Protein AF-A0A9Q1H648-F1 (afdb_monomer_lite)

Radius of gyration: 31.53 Å; chains: 1; bounding box: 68×100×68 Å

Foldseek 3Di:
DDDDPDPVVVVCVCVLVVLCVLAPDPLSVVQDPVVLVVVLVVVQQDPFQCLLCLLVSLLVSLLVLLQQWFDPVLSPPDDSVVVLPDDLPDPVGTDDLVSHHRDDRSVVVLVPDDPVSNPSRSVSVSVVSNVVSNVSSVVGCNVPLLSNLSNCLQPVNLQPPCNLVSLLVNLVVPCVQDDPVVNVVQSVLSVVSSPDDDDPVQQWDDDPPDTGGDRSVSSVVVQQCDADPVRDGSRPSPVSSVVVSSPDNSHCNVVVVVVVVLPVQCDPPNPDDDPVRSVVSVVVVVVCVVVVVCVVPDDDDPVNVVCVVCVVVVVVVVVVVVVVVVVVVVVVVVVVVVVVVVVVVVVVVVVVVVVVVVVVVVVD

Structure (mmCIF, N/CA/C/O backbone):
data_AF-A0A9Q1H648-F1
#
_entry.id   AF-A0A9Q1H648-F1
#
loop_
_atom_site.group_PDB
_atom_site.id
_atom_site.type_symbol
_atom_site.label_atom_id
_atom_site.label_alt_id
_atom_site.label_comp_id
_atom_site.label_asym_id
_atom_site.label_entity_id
_atom_site.label_seq_id
_atom_site.pdbx_PDB_ins_code
_atom_site.Cartn_x
_atom_site.Cartn_y
_atom_site.Cartn_z
_atom_site.occupancy
_atom_site.B_iso_or_equiv
_atom_site.auth_seq_id
_atom_site.auth_comp_id
_atom_site.auth_asym_id
_atom_site.auth_atom_id
_atom_site.pdbx_PDB_model_num
ATOM 1 N N . MET A 1 1 ? 13.643 28.026 6.843 1.00 26.62 1 MET A N 1
ATOM 2 C CA . MET A 1 1 ? 12.405 28.427 6.139 1.00 26.62 1 MET A CA 1
ATOM 3 C C . MET A 1 1 ? 11.335 27.373 6.427 1.00 26.62 1 MET A C 1
ATOM 5 O O . MET A 1 1 ? 11.571 26.199 6.180 1.00 26.62 1 MET A O 1
ATOM 9 N N . LYS A 1 2 ? 10.243 27.774 7.093 1.00 34.56 2 LYS A N 1
ATOM 10 C CA . LYS A 1 2 ? 9.141 26.921 7.576 1.00 34.56 2 LYS A CA 1
ATOM 11 C C . LYS A 1 2 ? 8.315 26.389 6.399 1.00 34.56 2 LYS A C 1
ATOM 13 O O . LYS A 1 2 ? 7.508 27.152 5.890 1.00 34.56 2 LYS A O 1
ATOM 18 N N . VAL A 1 3 ? 8.437 25.114 6.021 1.00 27.69 3 VAL A N 1
ATOM 19 C CA . VAL A 1 3 ? 7.388 24.411 5.255 1.00 27.69 3 VAL A CA 1
ATOM 20 C C . VAL A 1 3 ? 7.410 22.911 5.586 1.00 27.69 3 VAL A C 1
ATOM 22 O O . VAL A 1 3 ? 8.447 22.263 5.497 1.00 27.69 3 VAL A O 1
ATOM 25 N N . ALA A 1 4 ? 6.238 22.392 5.963 1.00 26.86 4 ALA A N 1
ATOM 26 C CA . ALA A 1 4 ? 5.854 20.977 6.016 1.00 26.86 4 ALA A CA 1
ATOM 27 C C . ALA A 1 4 ? 6.519 20.050 7.058 1.00 26.86 4 ALA A C 1
ATOM 29 O O . ALA A 1 4 ? 6.670 18.852 6.814 1.00 26.86 4 ALA A O 1
ATOM 30 N N . SER A 1 5 ? 6.772 20.531 8.282 1.00 27.41 5 SER A N 1
ATOM 31 C CA . SER A 1 5 ? 6.623 19.632 9.435 1.00 27.41 5 SER A CA 1
ATOM 32 C C . SER A 1 5 ? 5.148 19.244 9.527 1.00 27.41 5 SER A C 1
ATOM 34 O O . SER A 1 5 ? 4.295 20.051 9.883 1.00 27.41 5 SER A O 1
ATOM 36 N N . SER A 1 6 ? 4.866 18.029 9.062 1.00 32.88 6 SER A N 1
ATOM 37 C CA . SER A 1 6 ? 3.573 17.356 8.998 1.00 32.88 6 SER A CA 1
ATOM 38 C C . SER A 1 6 ? 2.516 17.918 9.954 1.00 32.88 6 SER A C 1
ATOM 40 O O . SER A 1 6 ? 2.594 17.711 11.168 1.00 32.88 6 SER A O 1
ATOM 42 N N . ASN A 1 7 ? 1.462 18.506 9.386 1.00 31.02 7 ASN A N 1
ATOM 43 C CA . ASN A 1 7 ? 0.218 18.819 10.098 1.00 31.02 7 ASN A CA 1
ATOM 44 C C . ASN A 1 7 ? -0.419 17.580 10.761 1.00 31.02 7 ASN A C 1
ATOM 46 O O . ASN A 1 7 ? -1.319 17.724 11.573 1.00 31.02 7 ASN A O 1
ATOM 50 N N . PHE A 1 8 ? 0.066 16.371 10.463 1.00 30.84 8 PHE A N 1
ATOM 51 C CA . PHE A 1 8 ? -0.334 15.144 11.145 1.00 30.84 8 PHE A CA 1
ATOM 52 C C . PHE A 1 8 ? 0.263 15.002 12.558 1.00 30.84 8 PHE A C 1
ATOM 54 O O . PHE A 1 8 ? -0.388 14.437 13.422 1.00 30.84 8 PHE A O 1
ATOM 61 N N . TYR A 1 9 ? 1.471 15.529 12.815 1.00 27.34 9 TYR A N 1
ATOM 62 C CA . TYR A 1 9 ? 2.112 15.451 14.141 1.00 27.34 9 TYR A CA 1
ATOM 63 C C . TYR A 1 9 ? 1.806 16.671 15.020 1.00 27.34 9 TYR A C 1
ATOM 65 O O . TYR A 1 9 ? 1.528 16.499 16.198 1.00 27.34 9 TYR A O 1
ATOM 73 N N . LYS A 1 10 ? 1.725 17.884 14.448 1.00 30.83 10 LYS A N 1
ATOM 74 C CA . LYS A 1 10 ? 1.270 19.085 15.188 1.00 30.83 10 LYS A CA 1
ATOM 75 C C . LYS A 1 10 ? -0.198 19.026 15.624 1.00 30.83 10 LYS A C 1
ATOM 77 O O . LYS A 1 10 ? -0.604 19.750 16.522 1.00 30.83 10 LYS A O 1
ATOM 82 N N . SER A 1 11 ? -0.998 18.164 14.994 1.00 41.31 11 SER A N 1
ATOM 83 C CA . SER A 1 11 ? -2.373 17.877 15.418 1.00 41.31 11 SER A CA 1
ATOM 84 C C . SER A 1 11 ? -2.440 17.074 16.724 1.00 41.31 11 SER A C 1
ATOM 86 O O . SER A 1 11 ? -3.520 16.975 17.302 1.00 41.31 11 SER A O 1
ATOM 88 N N . CYS A 1 12 ? -1.328 16.486 17.177 1.00 36.50 12 CYS A N 1
ATOM 89 C CA . CYS A 1 12 ? -1.292 15.628 18.358 1.00 36.50 12 CYS A CA 1
ATOM 90 C C . CYS A 1 12 ? -0.736 16.323 19.608 1.00 36.50 12 CYS A C 1
ATOM 92 O O . CYS A 1 12 ? -0.903 15.796 20.703 1.00 36.50 12 CYS A O 1
ATOM 94 N N . ASP A 1 13 ? -0.134 17.509 19.481 1.00 38.56 13 ASP A N 1
ATOM 95 C CA . ASP A 1 13 ? 0.411 18.241 20.636 1.00 38.56 13 ASP A CA 1
ATOM 96 C C . ASP A 1 13 ? -0.711 18.696 21.592 1.00 38.56 13 ASP A C 1
ATOM 98 O O . ASP A 1 13 ? -0.546 18.680 22.808 1.00 38.56 13 ASP A O 1
ATOM 102 N N . ASN A 1 14 ? -1.902 18.969 21.045 1.00 39.25 14 ASN A N 1
ATOM 103 C CA . ASN A 1 14 ? -3.113 19.283 21.808 1.00 39.25 14 ASN A CA 1
ATOM 104 C C . ASN A 1 14 ? -4.043 18.075 21.983 1.00 39.25 14 ASN A C 1
ATOM 106 O O . ASN A 1 14 ? -5.149 18.245 22.489 1.00 39.25 14 ASN A O 1
ATOM 110 N N . LEU A 1 15 ? -3.653 16.861 21.568 1.00 42.34 15 LEU A N 1
ATOM 111 C CA . LEU A 1 15 ? -4.517 15.682 21.706 1.00 42.34 15 LEU A CA 1
ATOM 112 C C . LEU A 1 15 ? -4.955 15.460 23.164 1.00 42.34 15 LEU A C 1
ATOM 114 O O . LEU A 1 15 ? -6.137 15.218 23.365 1.00 42.34 15 LEU A O 1
ATOM 118 N N . PRO A 1 16 ? -4.084 15.599 24.186 1.00 44.09 16 PRO A N 1
ATOM 119 C CA . PRO A 1 16 ? -4.487 15.431 25.583 1.00 44.09 16 PRO A CA 1
ATOM 120 C C . PRO A 1 16 ? -5.502 16.479 26.058 1.00 44.09 16 PRO A C 1
ATOM 122 O O . PRO A 1 16 ? -6.413 16.149 26.816 1.00 44.09 16 PRO A O 1
ATOM 125 N N . GLU A 1 17 ? -5.380 17.731 25.607 1.00 44.28 17 GLU A N 1
ATOM 126 C CA . GLU A 1 17 ? -6.341 18.797 25.918 1.00 44.28 17 GLU A CA 1
ATOM 127 C C . GLU A 1 17 ? -7.651 18.616 25.150 1.00 44.28 17 GLU A C 1
ATOM 129 O O . GLU A 1 17 ? -8.719 18.711 25.741 1.00 44.28 17 GLU A O 1
ATOM 134 N N . LEU A 1 18 ? -7.587 18.267 23.864 1.00 45.16 18 LEU A N 1
ATOM 135 C CA . LEU A 1 18 ? -8.748 17.953 23.032 1.00 45.16 18 LEU A CA 1
ATOM 136 C C . LEU A 1 18 ? -9.504 16.739 23.586 1.00 45.16 18 LEU A C 1
ATOM 138 O O . LEU A 1 18 ? -10.727 16.747 23.642 1.00 45.16 18 LEU A O 1
ATOM 142 N N . PHE A 1 19 ? -8.783 15.715 24.048 1.00 48.31 19 PHE A N 1
ATOM 143 C CA . PHE A 1 19 ? -9.353 14.584 24.766 1.00 48.31 19 PHE A CA 1
ATOM 144 C C . PHE A 1 19 ? -9.949 15.048 26.104 1.00 48.31 19 PHE A C 1
ATOM 146 O O . PHE A 1 19 ? -11.087 14.704 26.383 1.00 48.31 19 PHE A O 1
ATOM 153 N N . LYS A 1 20 ? -9.283 15.886 26.911 1.00 49.53 20 LYS A N 1
ATOM 154 C CA . LYS A 1 20 ? -9.889 16.468 28.133 1.00 49.53 20 LYS A CA 1
ATOM 155 C C . LYS A 1 20 ? -11.171 17.264 27.858 1.00 49.53 20 LYS A C 1
ATOM 157 O O . LYS A 1 20 ? -12.099 17.187 28.656 1.00 49.53 20 LYS A O 1
ATOM 162 N N . PHE A 1 21 ? -11.235 17.992 26.742 1.00 46.34 21 PHE A N 1
ATOM 163 C CA . PHE A 1 21 ? -12.423 18.730 26.301 1.00 46.34 21 PHE A CA 1
ATOM 164 C C . PHE A 1 21 ? -13.528 17.808 25.761 1.00 46.34 21 PHE A C 1
ATOM 166 O O . PHE A 1 21 ? -14.703 18.073 25.997 1.00 46.34 21 PHE A O 1
ATOM 173 N N . MET A 1 22 ? -13.177 16.720 25.066 1.00 45.28 22 MET A N 1
ATOM 174 C CA . MET A 1 22 ? -14.134 15.716 24.569 1.00 45.28 22 MET A CA 1
ATOM 175 C C . MET A 1 22 ? -14.593 14.724 25.653 1.00 45.28 22 MET A C 1
ATOM 177 O O . MET A 1 22 ? -15.673 14.149 25.539 1.00 45.28 22 MET A O 1
ATOM 181 N N . PHE A 1 23 ? -13.793 14.523 26.702 1.00 56.28 23 PHE A N 1
ATOM 182 C CA . PHE A 1 23 ? -14.006 13.553 27.775 1.00 56.28 23 PHE A CA 1
ATOM 183 C C . PHE A 1 23 ? -13.645 14.188 29.137 1.00 56.28 23 PHE A C 1
ATOM 185 O O . PHE A 1 23 ? -12.493 14.096 29.579 1.00 56.28 23 PHE A O 1
ATOM 192 N N . PRO A 1 24 ? -14.592 14.829 29.843 1.00 44.69 24 PRO A N 1
ATOM 193 C CA . PRO A 1 24 ? -14.335 15.320 31.192 1.00 44.69 24 PRO A CA 1
ATOM 194 C C . PRO A 1 24 ? -14.182 14.139 32.170 1.00 44.69 24 PRO A C 1
ATOM 196 O O . PRO A 1 24 ? -15.094 13.328 32.323 1.00 44.69 24 PRO A O 1
ATOM 199 N N . GLY A 1 25 ? -13.023 14.028 32.835 1.00 52.03 25 GLY A N 1
ATOM 200 C CA . GLY A 1 25 ? -12.781 13.062 33.919 1.00 52.03 25 GLY A CA 1
ATOM 201 C C . GLY A 1 25 ? -11.436 12.311 33.854 1.00 52.03 25 GLY A C 1
ATOM 202 O O . GLY A 1 25 ? -10.576 12.632 33.042 1.00 52.03 25 GLY A O 1
ATOM 203 N N . PRO A 1 26 ? -11.218 11.301 34.719 1.00 50.50 26 PRO A N 1
ATOM 204 C CA . PRO A 1 26 ? -9.973 10.516 34.772 1.00 50.50 26 PRO A CA 1
ATOM 205 C C . PRO A 1 26 ? -9.850 9.429 33.681 1.00 50.50 26 PRO A C 1
ATOM 207 O O . PRO A 1 26 ? -8.806 8.792 33.562 1.00 50.50 26 PRO A O 1
ATOM 210 N N . ILE A 1 27 ? -10.901 9.192 32.887 1.00 52.12 27 ILE A N 1
ATOM 211 C CA . ILE A 1 27 ? -10.984 8.103 31.886 1.00 52.12 27 ILE A CA 1
ATOM 212 C C . ILE A 1 27 ? -10.238 8.445 30.585 1.00 52.12 27 ILE A C 1
ATOM 214 O O . ILE A 1 27 ? -9.797 7.574 29.836 1.00 52.12 27 ILE A O 1
ATOM 218 N N . THR A 1 28 ? -10.050 9.733 30.349 1.00 50.56 28 THR A N 1
ATOM 219 C CA . THR A 1 28 ? -9.503 10.358 29.148 1.00 50.56 28 THR A CA 1
ATOM 220 C C . THR A 1 28 ? -8.090 9.898 28.800 1.00 50.56 28 THR A C 1
ATOM 222 O O . THR A 1 28 ? -7.756 9.742 27.632 1.00 50.56 28 THR A O 1
ATOM 225 N N . ASN A 1 29 ? -7.281 9.607 29.823 1.00 52.41 29 ASN A N 1
ATOM 226 C CA . ASN A 1 29 ? -5.905 9.125 29.673 1.00 52.41 29 ASN A CA 1
ATOM 227 C C . ASN A 1 29 ? -5.819 7.601 29.479 1.00 52.41 29 ASN A C 1
ATOM 229 O O . ASN A 1 29 ? -4.728 7.059 29.327 1.00 52.41 29 ASN A O 1
ATOM 233 N N . VAL A 1 30 ? -6.952 6.899 29.554 1.00 55.19 30 VAL A N 1
ATOM 234 C CA . VAL A 1 30 ? -7.009 5.436 29.644 1.00 55.19 30 VAL A CA 1
ATOM 235 C C . VAL A 1 30 ? -7.617 4.813 28.387 1.00 55.19 30 VAL A C 1
ATOM 237 O O . VAL A 1 30 ? -7.237 3.708 27.996 1.00 55.19 30 VAL A O 1
ATOM 240 N N . PHE A 1 31 ? -8.507 5.535 27.704 1.00 59.69 31 PHE A N 1
ATOM 241 C CA . PHE A 1 31 ? -9.035 5.147 26.399 1.00 59.69 31 PHE A CA 1
ATOM 242 C C . PHE A 1 31 ? -7.960 5.302 25.314 1.00 59.69 31 PHE A C 1
ATOM 244 O O . PHE A 1 31 ? -7.785 6.368 24.730 1.00 59.69 31 PHE A O 1
ATOM 251 N N . THR A 1 32 ? -7.203 4.231 25.065 1.00 59.81 32 THR A N 1
ATOM 252 C CA . THR A 1 32 ? -6.082 4.245 24.117 1.00 59.81 32 THR A CA 1
ATOM 253 C C . THR A 1 32 ? -6.326 3.256 22.981 1.00 59.81 32 THR A C 1
ATOM 255 O O . THR A 1 32 ? -6.090 2.060 23.129 1.00 59.81 32 THR A O 1
ATOM 258 N N . MET A 1 33 ? -6.728 3.767 21.814 1.00 66.75 33 MET A N 1
ATOM 259 C CA . MET A 1 33 ? -6.879 2.981 20.577 1.00 66.75 33 MET A CA 1
ATOM 260 C C . MET A 1 33 ? -5.591 2.898 19.744 1.00 66.75 33 MET A C 1
ATOM 262 O O . MET A 1 33 ? -5.612 2.367 18.636 1.00 66.75 33 MET A O 1
ATOM 266 N N . SER A 1 34 ? -4.459 3.387 20.272 1.00 67.00 34 SER A N 1
ATOM 267 C CA . SER A 1 34 ? -3.157 3.385 19.578 1.00 67.00 34 SER A CA 1
ATOM 268 C C . SER A 1 34 ? -2.814 2.012 19.004 1.00 67.00 34 SER A C 1
ATOM 270 O O . SER A 1 34 ? -2.460 1.911 17.835 1.00 67.00 34 SER A O 1
ATOM 272 N N . LYS A 1 35 ? -3.057 0.944 19.777 1.00 72.62 35 LYS A N 1
ATOM 273 C CA . LYS A 1 35 ? -2.752 -0.437 19.374 1.00 72.62 35 LYS A CA 1
ATOM 274 C C . LYS A 1 35 ? -3.452 -0.875 18.085 1.00 72.62 35 LYS A C 1
ATOM 276 O O . LYS A 1 35 ? -2.890 -1.662 17.331 1.00 72.62 35 LYS A O 1
ATOM 281 N N . ILE A 1 36 ? -4.655 -0.360 17.811 1.00 77.00 36 ILE A N 1
ATOM 282 C CA . ILE A 1 36 ? -5.390 -0.663 16.573 1.00 77.00 36 ILE A CA 1
ATOM 283 C C . ILE A 1 36 ? -4.677 -0.044 15.366 1.00 77.00 36 ILE A C 1
ATOM 285 O O . ILE A 1 36 ? -4.602 -0.651 14.298 1.00 77.00 36 ILE A O 1
ATOM 289 N N . PHE A 1 37 ? -4.113 1.151 15.539 1.00 78.62 37 PHE A N 1
ATOM 290 C CA . PHE A 1 37 ? -3.385 1.854 14.488 1.00 78.62 37 PHE A CA 1
ATOM 291 C C . PHE A 1 37 ? -1.940 1.372 14.340 1.00 78.62 37 PHE A C 1
ATOM 293 O O . PHE A 1 37 ? -1.407 1.413 13.234 1.00 78.62 37 PHE A O 1
ATOM 300 N N . ASP A 1 38 ? -1.313 0.865 15.401 1.00 77.75 38 ASP A N 1
ATOM 301 C CA . ASP A 1 38 ? 0.082 0.412 15.368 1.00 77.75 38 ASP A CA 1
ATOM 302 C C . ASP A 1 38 ? 0.311 -0.680 14.310 1.00 77.75 38 ASP A C 1
ATOM 304 O O . ASP A 1 38 ? 1.321 -0.648 13.603 1.00 77.75 38 ASP A O 1
ATOM 308 N N . LYS A 1 39 ? -0.660 -1.589 14.114 1.00 78.19 39 LYS A N 1
ATOM 309 C CA . LYS A 1 39 ? -0.588 -2.628 13.071 1.00 78.19 39 LYS A CA 1
ATOM 310 C C . LYS A 1 39 ? -0.451 -2.015 11.672 1.00 78.19 39 LYS A C 1
ATOM 312 O O . LYS A 1 39 ? 0.500 -2.323 10.953 1.00 78.19 39 LYS A O 1
ATOM 317 N N . ILE A 1 40 ? -1.371 -1.124 11.289 1.00 78.38 40 ILE A N 1
ATOM 318 C CA . ILE A 1 40 ? -1.361 -0.526 9.945 1.00 78.38 40 ILE A CA 1
ATOM 319 C C . ILE A 1 40 ? -0.189 0.447 9.769 1.00 78.38 40 ILE A C 1
ATOM 321 O O . ILE A 1 40 ? 0.388 0.547 8.687 1.00 78.38 40 ILE A O 1
ATOM 325 N N . LEU A 1 41 ? 0.208 1.146 10.837 1.00 79.94 41 LEU A N 1
ATOM 326 C CA . LEU A 1 41 ? 1.387 2.007 10.827 1.00 79.94 41 LEU A CA 1
ATOM 327 C C . LEU A 1 41 ? 2.651 1.189 10.567 1.00 79.94 41 LEU A C 1
ATOM 329 O O . LEU A 1 41 ? 3.484 1.619 9.771 1.00 79.94 41 LEU A O 1
ATOM 333 N N . GLY A 1 42 ? 2.756 -0.000 11.164 1.00 78.75 42 GLY A N 1
ATOM 334 C CA . GLY A 1 42 ? 3.817 -0.956 10.871 1.00 78.75 42 GLY A CA 1
ATOM 335 C C . GLY A 1 42 ? 3.865 -1.322 9.388 1.00 78.75 42 GLY A C 1
ATOM 336 O O . GLY A 1 42 ? 4.936 -1.253 8.787 1.00 78.75 42 GLY A O 1
ATOM 337 N N . VAL A 1 43 ? 2.716 -1.620 8.769 1.00 78.62 43 VAL A N 1
ATOM 338 C CA . VAL A 1 43 ? 2.621 -1.889 7.320 1.00 78.62 43 VAL A CA 1
ATOM 339 C C . VAL A 1 43 ? 3.161 -0.708 6.515 1.00 78.62 43 VAL A C 1
ATOM 341 O O . VAL A 1 43 ? 4.041 -0.902 5.689 1.00 78.62 43 VAL A O 1
ATOM 344 N N . PHE A 1 44 ? 2.733 0.523 6.806 1.00 75.75 44 PHE A N 1
ATOM 345 C CA . PHE A 1 44 ? 3.193 1.720 6.089 1.00 75.75 44 PHE A CA 1
ATOM 346 C C . PHE A 1 44 ? 4.666 2.091 6.306 1.00 75.75 44 PHE A C 1
ATOM 348 O O . PHE A 1 44 ? 5.176 2.958 5.591 1.00 75.75 44 PHE A O 1
ATOM 355 N N . GLN A 1 45 ? 5.324 1.516 7.316 1.00 77.81 45 GLN A N 1
ATOM 356 C CA . GLN A 1 45 ? 6.716 1.801 7.677 1.00 77.81 45 GLN A CA 1
ATOM 357 C C . GLN A 1 45 ? 7.712 0.771 7.139 1.00 77.81 45 GLN A C 1
ATOM 359 O O . GLN A 1 45 ? 8.918 1.051 7.099 1.00 77.81 45 GLN A O 1
ATOM 364 N N . ARG A 1 46 ? 7.231 -0.402 6.719 1.00 79.94 46 ARG A N 1
ATOM 365 C CA . ARG A 1 46 ? 8.075 -1.480 6.205 1.00 79.94 46 ARG A CA 1
ATOM 366 C C . ARG A 1 46 ? 8.761 -1.083 4.896 1.00 79.94 46 ARG A C 1
ATOM 368 O O . ARG A 1 46 ? 8.336 -0.196 4.165 1.00 79.94 46 ARG A O 1
ATOM 375 N N . GLN A 1 47 ? 9.902 -1.722 4.645 1.00 76.44 47 GLN A N 1
ATOM 376 C CA . GLN A 1 47 ? 10.701 -1.510 3.429 1.00 76.44 47 GLN A CA 1
ATOM 377 C C . GLN A 1 47 ? 10.290 -2.429 2.280 1.00 76.44 47 GLN A C 1
ATOM 379 O O . GLN A 1 47 ? 10.639 -2.186 1.130 1.00 76.44 47 GLN A O 1
ATOM 384 N N . GLU A 1 48 ? 9.625 -3.533 2.594 1.00 81.44 48 GLU A N 1
ATOM 385 C CA . GLU A 1 48 ? 9.231 -4.518 1.599 1.00 81.44 48 GLU A CA 1
ATOM 386 C C . GLU A 1 48 ? 7.974 -4.064 0.838 1.00 81.44 48 GLU A C 1
ATOM 388 O O . GLU A 1 48 ? 7.170 -3.304 1.377 1.00 81.44 48 GLU A O 1
ATOM 393 N N . PRO A 1 49 ? 7.781 -4.505 -0.417 1.00 84.75 49 PRO A N 1
ATOM 394 C CA . PRO A 1 49 ? 6.615 -4.110 -1.195 1.00 84.75 49 PRO A CA 1
ATOM 395 C C . PRO A 1 49 ? 5.348 -4.790 -0.658 1.00 84.75 49 PRO A C 1
ATOM 397 O O . PRO A 1 49 ? 5.132 -5.979 -0.873 1.00 84.75 49 PRO A O 1
ATOM 400 N N . LEU A 1 50 ? 4.480 -4.027 0.010 1.00 87.50 50 LEU A N 1
ATOM 401 C CA . LEU A 1 50 ? 3.227 -4.518 0.615 1.00 87.50 50 LEU A CA 1
ATOM 402 C C . LEU A 1 50 ? 1.969 -4.021 -0.107 1.00 87.50 50 LEU A C 1
ATOM 404 O O . LEU A 1 50 ? 0.870 -4.029 0.436 1.00 87.50 50 LEU A O 1
ATOM 408 N N . VAL A 1 51 ? 2.105 -3.585 -1.361 1.00 88.69 51 VAL A N 1
ATOM 409 C CA . VAL A 1 51 ? 0.971 -3.052 -2.136 1.00 88.69 51 VAL A CA 1
ATOM 410 C C . VAL A 1 51 ? -0.154 -4.082 -2.330 1.00 88.69 51 VAL A C 1
ATOM 412 O O . VAL A 1 51 ? -1.319 -3.714 -2.440 1.00 88.69 51 VAL A O 1
ATOM 415 N N . HIS A 1 52 ? 0.200 -5.368 -2.323 1.00 89.94 52 HIS A N 1
ATOM 416 C CA . HIS A 1 52 ? -0.702 -6.508 -2.461 1.00 89.94 52 HIS A CA 1
ATOM 417 C C . HIS A 1 52 ? -1.538 -6.788 -1.200 1.00 89.94 52 HIS A C 1
ATOM 419 O O . HIS A 1 52 ? -2.562 -7.443 -1.298 1.00 89.94 52 HIS A O 1
ATOM 425 N N . SER A 1 53 ? -1.125 -6.325 -0.018 1.00 89.81 53 SER A N 1
ATOM 426 C CA . SER A 1 53 ? -1.896 -6.479 1.227 1.00 89.81 53 SER A CA 1
ATOM 427 C C . SER A 1 53 ? -2.525 -5.166 1.688 1.00 89.81 53 SER A C 1
ATOM 429 O O . SER A 1 53 ? -3.404 -5.160 2.544 1.00 89.81 53 SER A O 1
ATOM 431 N N . LEU A 1 54 ? -2.132 -4.038 1.088 1.00 89.44 54 LEU A N 1
ATOM 432 C CA . LEU A 1 54 ? -2.552 -2.702 1.501 1.00 89.44 54 LEU A CA 1
ATOM 433 C C . LEU A 1 54 ? -4.077 -2.521 1.535 1.00 89.44 54 LEU A C 1
ATOM 435 O O . LEU A 1 54 ? -4.602 -1.943 2.488 1.00 89.44 54 LEU A O 1
ATOM 439 N N . HIS A 1 55 ? -4.794 -2.972 0.498 1.00 91.62 55 HIS A N 1
ATOM 440 C CA . HIS A 1 55 ? -6.256 -2.836 0.457 1.00 91.62 55 HIS A CA 1
ATOM 441 C C . HIS A 1 55 ? -6.924 -3.661 1.560 1.00 91.62 55 HIS A C 1
ATOM 443 O O . HIS A 1 55 ? -7.857 -3.174 2.209 1.00 91.62 55 HIS A O 1
ATOM 449 N N . ASP A 1 56 ? -6.416 -4.868 1.807 1.00 90.38 56 ASP A N 1
ATOM 450 C CA . ASP A 1 56 ? -6.949 -5.746 2.842 1.00 90.38 56 ASP A CA 1
ATOM 451 C C . ASP A 1 56 ? -6.662 -5.200 4.246 1.00 90.38 56 ASP A C 1
ATOM 453 O O . ASP A 1 56 ? -7.583 -5.061 5.042 1.00 90.38 56 ASP A O 1
ATOM 457 N N . GLU A 1 57 ? -5.445 -4.729 4.520 1.00 89.75 57 GLU A N 1
ATOM 458 C CA . GLU A 1 57 ? -5.095 -4.098 5.800 1.00 89.75 57 GLU A CA 1
ATOM 459 C C . GLU A 1 57 ? -5.925 -2.830 6.077 1.00 89.75 57 GLU A C 1
ATOM 461 O O . GLU A 1 57 ? -6.423 -2.633 7.189 1.00 89.75 57 GLU A O 1
ATOM 466 N N . CYS A 1 58 ? -6.174 -1.990 5.062 1.00 90.00 58 CYS A N 1
ATOM 467 C CA . CYS A 1 58 ? -7.093 -0.851 5.202 1.00 90.00 58 CYS A CA 1
ATOM 468 C C . CYS A 1 58 ? -8.524 -1.309 5.528 1.00 90.00 58 CYS A C 1
ATOM 470 O O . CYS A 1 58 ? -9.218 -0.688 6.336 1.00 90.00 58 CYS A O 1
ATOM 472 N N . THR A 1 59 ? -8.969 -2.394 4.894 1.00 90.75 59 THR A N 1
ATOM 473 C CA . THR A 1 59 ? -10.296 -2.980 5.103 1.00 90.75 59 THR A CA 1
ATOM 474 C C . THR A 1 59 ? -10.429 -3.559 6.511 1.00 90.75 59 THR A C 1
ATOM 476 O O . THR A 1 59 ? -11.424 -3.302 7.192 1.00 90.75 59 THR A O 1
ATOM 479 N N . GLN A 1 60 ? -9.422 -4.301 6.968 1.00 89.75 60 GLN A N 1
ATOM 480 C CA . GLN A 1 60 ? -9.362 -4.888 8.301 1.00 89.75 60 GLN A CA 1
ATOM 481 C C . GLN A 1 60 ? -9.363 -3.811 9.386 1.00 89.75 60 GLN A C 1
ATOM 483 O O . GLN A 1 60 ? -10.077 -3.966 10.374 1.00 89.75 60 GLN A O 1
ATOM 488 N N . LEU A 1 61 ? -8.645 -2.698 9.199 1.00 89.94 61 LEU A N 1
ATOM 489 C CA . LEU A 1 61 ? -8.662 -1.575 10.141 1.00 89.94 61 LEU A CA 1
ATOM 490 C C . LEU A 1 61 ? -10.081 -1.033 10.347 1.00 89.94 61 LEU A C 1
ATOM 492 O O . LEU A 1 61 ? -10.543 -0.899 11.479 1.00 89.94 61 LEU A O 1
ATOM 496 N N . VAL A 1 62 ? -10.787 -0.745 9.251 1.00 89.81 62 VAL A N 1
ATOM 497 C CA . VAL A 1 62 ? -12.152 -0.205 9.316 1.00 89.81 62 VAL A CA 1
ATOM 498 C C . VAL A 1 62 ? -13.107 -1.213 9.944 1.00 89.81 62 VAL A C 1
ATOM 500 O O . VAL A 1 62 ? -13.875 -0.840 10.826 1.00 89.81 62 VAL A O 1
ATOM 503 N N . LYS A 1 63 ? -13.021 -2.493 9.566 1.00 89.06 63 LYS A N 1
ATOM 504 C CA . LYS A 1 63 ? -13.824 -3.558 10.187 1.00 89.06 63 LYS A CA 1
ATOM 505 C C . LYS A 1 63 ? -13.537 -3.700 11.681 1.00 89.06 63 LYS A C 1
ATOM 507 O O . LYS A 1 63 ? -14.469 -3.845 12.461 1.00 89.06 63 LYS A O 1
ATOM 512 N N . THR A 1 64 ? -12.270 -3.614 12.082 1.00 88.56 64 THR A N 1
ATOM 513 C CA . THR A 1 64 ? -11.853 -3.703 13.488 1.00 88.56 64 THR A CA 1
ATOM 514 C C . THR A 1 64 ? -12.439 -2.561 14.301 1.00 88.56 64 THR A C 1
ATOM 516 O O . THR A 1 64 ? -12.928 -2.812 15.396 1.00 88.56 64 THR A O 1
ATOM 519 N N . LEU A 1 65 ? -12.442 -1.336 13.760 1.00 87.69 65 LEU A N 1
ATOM 520 C CA . LEU A 1 65 ? -13.067 -0.173 14.392 1.00 87.69 65 LEU A CA 1
ATOM 521 C C . LEU A 1 65 ? -14.590 -0.299 14.450 1.00 87.69 65 LEU A C 1
ATOM 523 O O . LEU A 1 65 ? -15.174 -0.034 15.495 1.00 87.69 65 LEU A O 1
ATOM 527 N N . MET A 1 66 ? -15.230 -0.745 13.366 1.00 88.94 66 MET A N 1
ATOM 528 C CA . MET A 1 66 ? -16.673 -0.996 13.335 1.00 88.94 66 MET A CA 1
ATOM 529 C C . MET A 1 66 ? -17.092 -2.043 14.377 1.00 88.94 66 MET A C 1
ATOM 531 O O . MET A 1 66 ? -18.073 -1.834 15.085 1.00 88.94 66 MET A O 1
ATOM 535 N N . ASN A 1 67 ? -16.314 -3.119 14.539 1.00 88.31 67 ASN A N 1
ATOM 536 C CA . ASN A 1 67 ? -16.553 -4.168 15.539 1.00 88.31 67 ASN A CA 1
ATOM 537 C C . ASN A 1 67 ? -16.551 -3.656 16.991 1.00 88.31 67 ASN A C 1
ATOM 539 O O . ASN A 1 67 ? -17.035 -4.360 17.868 1.00 88.31 67 ASN A O 1
ATOM 543 N N . GLN A 1 68 ? -16.008 -2.464 17.265 1.00 86.88 68 GLN A N 1
ATOM 544 C CA . GLN A 1 68 ? -15.962 -1.913 18.626 1.00 86.88 68 GLN A CA 1
ATOM 545 C C . GLN A 1 68 ? -17.300 -1.317 19.079 1.00 86.88 68 GLN A C 1
ATOM 547 O O . GLN A 1 68 ? -17.530 -1.194 20.278 1.00 86.88 68 GLN A O 1
ATOM 552 N N . PHE A 1 69 ? -18.150 -0.879 18.141 1.00 88.25 69 PHE A N 1
ATOM 553 C CA . PHE A 1 69 ? -19.361 -0.108 18.462 1.00 88.25 69 PHE A CA 1
ATOM 554 C C . PHE A 1 69 ? -20.611 -0.490 17.657 1.00 88.25 69 PHE A C 1
ATOM 556 O O . PHE A 1 69 ? -21.683 0.079 17.884 1.00 88.25 69 PHE A O 1
ATOM 563 N N . LEU A 1 70 ? -20.498 -1.421 16.707 1.00 88.38 70 LEU A N 1
ATOM 564 C CA . LEU A 1 70 ? -21.627 -1.968 15.955 1.00 88.38 70 LEU A CA 1
ATOM 565 C C . LEU A 1 70 ? -21.992 -3.368 16.448 1.00 88.38 70 LEU A C 1
ATOM 567 O O . LEU A 1 70 ? -21.159 -4.089 16.993 1.00 88.38 70 LEU A O 1
ATOM 571 N N . LYS A 1 71 ? -23.246 -3.768 16.225 1.00 87.69 71 LYS A N 1
ATOM 572 C CA . LYS A 1 71 ? -23.705 -5.133 16.509 1.00 87.69 71 LYS A CA 1
ATOM 573 C C . LYS A 1 71 ? -22.974 -6.136 15.614 1.00 87.69 71 LYS A C 1
ATOM 575 O O . LYS A 1 71 ? -22.830 -5.900 14.412 1.00 87.69 71 LYS A O 1
ATOM 580 N N . LYS A 1 72 ? -22.588 -7.283 16.179 1.00 83.94 72 LYS A N 1
ATOM 581 C CA . LYS A 1 72 ? -21.922 -8.372 15.442 1.00 83.94 72 LYS A CA 1
ATOM 582 C C . LYS A 1 72 ? -22.777 -8.866 14.274 1.00 83.94 72 LYS A C 1
ATOM 584 O O . LYS A 1 72 ? -22.287 -8.918 13.151 1.00 83.94 72 LYS A O 1
ATOM 589 N N . ASP A 1 73 ? -24.076 -9.040 14.502 1.00 82.75 73 ASP A N 1
ATOM 590 C CA . ASP A 1 73 ? -25.057 -9.473 13.495 1.00 82.75 73 ASP A CA 1
ATOM 591 C C . ASP A 1 73 ? -25.119 -8.542 12.274 1.00 82.75 73 ASP A C 1
ATOM 593 O O . ASP A 1 73 ? -25.450 -8.945 11.162 1.00 82.75 73 ASP A O 1
ATOM 597 N N . VAL A 1 74 ? -24.805 -7.258 12.467 1.00 81.62 74 VAL A N 1
ATOM 598 C CA . VAL A 1 74 ? -24.836 -6.253 11.399 1.00 81.62 74 VAL A CA 1
ATOM 599 C C . VAL A 1 74 ? -23.564 -6.301 10.553 1.00 81.62 74 VAL A C 1
ATOM 601 O O . VAL A 1 74 ? -23.590 -5.842 9.408 1.00 81.62 74 VAL A O 1
ATOM 604 N N . LEU A 1 75 ? -22.471 -6.834 11.101 1.00 79.81 75 LEU A N 1
ATOM 605 C CA . LEU A 1 75 ? -21.162 -6.942 10.460 1.00 79.81 75 LEU A CA 1
ATOM 606 C C . LEU A 1 75 ? -20.926 -8.306 9.811 1.00 79.81 75 LEU A C 1
ATOM 608 O O . LEU A 1 75 ? -20.229 -8.380 8.794 1.00 79.81 75 LEU A O 1
ATOM 612 N N . GLU A 1 76 ? -21.511 -9.366 10.361 1.00 80.00 76 GLU A N 1
ATOM 613 C CA . GLU A 1 76 ? -21.405 -10.714 9.815 1.00 80.00 76 GLU A CA 1
ATOM 614 C C . GLU A 1 76 ? -21.993 -10.807 8.400 1.00 80.00 76 GLU A C 1
ATOM 616 O O . GLU A 1 76 ? -23.037 -10.242 8.073 1.00 80.00 76 GLU A O 1
ATOM 621 N N . GLY A 1 77 ? -21.265 -11.482 7.507 1.00 71.50 77 GLY A N 1
ATOM 622 C CA . GLY A 1 77 ? -21.692 -11.740 6.129 1.00 71.50 77 GLY A CA 1
ATOM 623 C C . GLY A 1 77 ? -21.727 -10.529 5.184 1.00 71.50 77 GLY A C 1
ATOM 624 O O . GLY A 1 77 ? -21.844 -10.719 3.971 1.00 71.50 77 GLY A O 1
ATOM 625 N N . LYS A 1 78 ? -21.580 -9.288 5.672 1.00 80.50 78 LYS A N 1
ATOM 626 C CA . LYS A 1 78 ? -21.619 -8.099 4.806 1.00 80.50 78 LYS A CA 1
ATOM 627 C C . LYS A 1 78 ? -20.320 -7.881 4.047 1.00 80.50 78 LYS A C 1
ATOM 629 O O . LYS A 1 78 ? -19.209 -7.952 4.582 1.00 80.50 78 LYS A O 1
ATOM 634 N N . ARG A 1 79 ? -20.457 -7.534 2.765 1.00 79.69 79 ARG A N 1
ATOM 635 C CA . ARG A 1 79 ? -19.314 -7.141 1.938 1.00 79.69 79 ARG A CA 1
ATOM 636 C C . ARG A 1 79 ? -18.880 -5.734 2.323 1.00 79.69 79 ARG A C 1
ATOM 638 O O . ARG A 1 79 ? -19.688 -4.908 2.733 1.00 79.69 79 ARG A O 1
ATOM 645 N N . LEU A 1 80 ? -17.603 -5.422 2.093 1.00 80.88 80 LEU A N 1
ATOM 646 C CA . LEU A 1 80 ? -17.053 -4.092 2.374 1.00 80.88 80 LEU A CA 1
ATOM 647 C C . LEU A 1 80 ? -17.892 -2.966 1.751 1.00 80.88 80 LEU A C 1
ATOM 649 O O . LEU A 1 80 ? -18.135 -1.966 2.404 1.00 80.88 80 LEU A O 1
ATOM 653 N N . ARG A 1 81 ? -18.374 -3.126 0.512 1.00 82.31 81 ARG A N 1
ATOM 654 C CA . ARG A 1 81 ? -19.206 -2.100 -0.142 1.00 82.31 81 ARG A CA 1
ATOM 655 C C . ARG A 1 81 ? -20.479 -1.785 0.638 1.00 82.31 81 ARG A C 1
ATOM 657 O O . ARG A 1 81 ? -20.829 -0.617 0.738 1.00 82.31 81 ARG A O 1
ATOM 664 N N . ASP A 1 82 ? -21.112 -2.809 1.196 1.00 83.12 82 ASP A N 1
ATOM 665 C CA . ASP A 1 82 ? -22.354 -2.668 1.951 1.00 83.12 82 ASP A CA 1
ATOM 666 C C . ASP A 1 82 ? -22.056 -2.011 3.303 1.00 83.12 82 ASP A C 1
ATOM 668 O O . ASP A 1 82 ? -22.774 -1.110 3.720 1.00 83.12 82 ASP A O 1
ATOM 672 N N . LEU A 1 83 ? -20.931 -2.377 3.934 1.00 84.31 83 LEU A N 1
ATOM 673 C CA . LEU A 1 83 ? -20.440 -1.737 5.160 1.00 84.31 83 LEU A CA 1
ATOM 674 C C . LEU A 1 83 ? -20.153 -0.243 4.971 1.00 84.31 83 LEU A C 1
ATOM 676 O O . LEU A 1 83 ? -20.425 0.553 5.865 1.00 84.31 83 LEU A O 1
ATOM 680 N N . LEU A 1 84 ? -19.631 0.151 3.806 1.00 85.00 84 LEU A N 1
ATOM 681 C CA . LEU A 1 84 ? -19.315 1.550 3.511 1.00 85.00 84 LEU A CA 1
ATOM 682 C C . LEU A 1 84 ? -20.560 2.425 3.294 1.00 85.00 84 LEU A C 1
ATOM 684 O O . LEU A 1 84 ? -20.456 3.645 3.374 1.00 85.00 84 LEU A O 1
ATOM 688 N N . GLN A 1 85 ? -21.717 1.818 3.020 1.00 85.44 85 GLN A N 1
ATOM 689 C CA . GLN A 1 85 ? -22.991 2.520 2.836 1.00 85.44 85 GLN A CA 1
ATOM 690 C C . GLN A 1 85 ? -23.813 2.615 4.128 1.00 85.44 85 GLN A C 1
ATOM 692 O O . GLN A 1 85 ? -24.844 3.287 4.147 1.00 85.44 85 GLN A O 1
ATOM 697 N N . LEU A 1 86 ? -23.385 1.945 5.203 1.00 83.81 86 LEU A N 1
ATOM 698 C CA . LEU A 1 86 ? -24.105 1.967 6.470 1.00 83.81 86 LEU A CA 1
ATOM 699 C C . LEU A 1 86 ? -24.040 3.347 7.118 1.00 83.81 86 LEU A C 1
ATOM 701 O O . LEU A 1 86 ? -22.975 3.952 7.260 1.00 83.81 86 LEU A O 1
ATOM 705 N N . ASP A 1 87 ? -25.190 3.796 7.609 1.00 82.81 87 ASP A N 1
ATOM 706 C CA . ASP A 1 87 ? -25.230 4.930 8.515 1.00 82.81 87 ASP A CA 1
ATOM 707 C C . ASP A 1 87 ? -24.858 4.476 9.930 1.00 82.81 87 ASP A C 1
ATOM 709 O O . ASP A 1 87 ? -25.668 3.945 10.690 1.00 82.81 87 ASP A O 1
ATOM 713 N N . LEU A 1 88 ? -23.593 4.710 10.273 1.00 84.06 88 LEU A N 1
ATOM 714 C CA . LEU A 1 88 ? -22.992 4.361 11.559 1.00 84.06 88 LEU A CA 1
ATOM 715 C C . LEU A 1 88 ? -23.629 5.087 12.755 1.00 84.06 88 LEU A C 1
ATOM 717 O O . LEU A 1 88 ? -23.355 4.725 13.899 1.00 84.06 88 LEU A O 1
ATOM 721 N N . SER A 1 89 ? -24.444 6.119 12.516 1.00 81.81 89 SER A N 1
ATOM 722 C CA . SER A 1 89 ? -25.097 6.903 13.566 1.00 81.81 89 SER A CA 1
ATOM 723 C C . SER A 1 89 ? -26.441 6.327 14.012 1.00 81.81 89 SER A C 1
ATOM 725 O O . SER A 1 89 ? -26.948 6.750 15.051 1.00 81.81 89 SER A O 1
ATOM 727 N N . LYS A 1 90 ? -26.994 5.340 13.298 1.00 85.38 90 LYS A N 1
ATOM 728 C CA . LYS A 1 90 ? -28.294 4.779 13.658 1.00 85.38 90 LYS A CA 1
ATOM 729 C C . LYS A 1 90 ? -28.212 3.771 14.824 1.00 85.38 90 LYS A C 1
ATOM 731 O O . LYS A 1 90 ? -27.285 2.956 14.873 1.00 85.38 90 LYS A O 1
ATOM 736 N N . PRO A 1 91 ? -29.178 3.803 15.762 1.00 79.81 91 PRO A N 1
ATOM 737 C CA . PRO A 1 91 ? -29.181 2.945 16.952 1.00 79.81 91 PRO A CA 1
ATOM 738 C C . PRO A 1 91 ? -29.514 1.473 16.657 1.00 79.81 91 PRO A C 1
ATOM 740 O O . PRO A 1 91 ? -29.183 0.589 17.440 1.00 79.81 91 PRO A O 1
ATOM 743 N N . ASP A 1 92 ? -30.149 1.185 15.523 1.00 81.88 92 ASP A N 1
ATOM 744 C CA . ASP A 1 92 ? -30.419 -0.170 15.028 1.00 81.88 92 ASP A CA 1
ATOM 745 C C . ASP A 1 92 ? -29.129 -0.933 14.675 1.00 81.88 92 ASP A C 1
ATOM 747 O O . ASP A 1 92 ? -29.050 -2.139 14.917 1.00 81.88 92 ASP A O 1
ATOM 751 N N . VAL A 1 93 ? -28.112 -0.228 14.171 1.00 83.56 93 VAL A N 1
ATOM 752 C CA . VAL A 1 93 ? -26.802 -0.767 13.768 1.00 83.56 93 VAL A CA 1
ATOM 753 C C . VAL A 1 93 ? -25.814 -0.823 14.948 1.00 83.56 93 VAL A C 1
ATOM 755 O O . VAL A 1 93 ? -24.943 -1.693 14.991 1.00 83.56 93 VAL A O 1
ATOM 758 N N . GLN A 1 94 ? -25.945 0.080 15.922 1.00 86.56 94 GLN A N 1
ATOM 759 C CA . GLN A 1 94 ? -25.022 0.208 17.058 1.00 86.56 94 GLN A CA 1
ATOM 760 C C . GLN A 1 94 ? -25.249 -0.841 18.146 1.00 86.56 94 GLN A C 1
ATOM 762 O O . GLN A 1 94 ? -26.382 -1.209 18.449 1.00 86.56 94 GLN A O 1
ATOM 767 N N . CYS A 1 95 ? -24.166 -1.292 18.775 1.00 84.81 95 CYS A N 1
ATOM 768 C CA . CYS A 1 95 ? -24.256 -2.146 19.955 1.00 84.81 95 CYS A CA 1
ATOM 769 C C . CYS A 1 95 ? -24.724 -1.349 21.183 1.00 84.81 95 CYS A C 1
ATOM 771 O O . CYS A 1 95 ? -24.618 -0.116 21.232 1.00 84.81 95 CYS A O 1
ATOM 773 N N . LEU A 1 96 ? -25.212 -2.061 22.200 1.00 84.38 96 LEU A N 1
ATOM 774 C CA . LEU A 1 96 ? -25.560 -1.450 23.478 1.00 84.38 96 LEU A CA 1
ATOM 775 C C . LEU A 1 96 ? -24.305 -0.904 24.173 1.00 84.38 96 LEU A C 1
ATOM 777 O O . LEU A 1 96 ? -23.181 -1.313 23.889 1.00 84.38 96 LEU A O 1
ATOM 781 N N . ASP A 1 97 ? -24.499 0.019 25.114 1.00 82.44 97 ASP A N 1
ATOM 782 C CA . ASP A 1 97 ? -23.414 0.628 25.900 1.00 82.44 97 ASP A CA 1
ATOM 783 C C . ASP A 1 97 ? -22.575 -0.404 26.671 1.00 82.44 97 ASP A C 1
ATOM 785 O O . ASP A 1 97 ? -21.393 -0.181 26.914 1.00 82.44 97 ASP A O 1
ATOM 789 N N . GLN A 1 98 ? -23.183 -1.533 27.041 1.00 78.88 98 GLN A N 1
ATOM 790 C CA . GLN A 1 98 ? -22.530 -2.632 27.759 1.00 78.88 98 GLN A CA 1
ATOM 791 C C . GLN A 1 98 ? -21.605 -3.458 26.857 1.00 78.88 98 GLN A C 1
ATOM 793 O O . GLN A 1 98 ? -20.613 -4.002 27.335 1.00 78.88 98 GLN A O 1
ATOM 798 N N . ASP A 1 99 ? -21.911 -3.502 25.560 1.00 82.75 99 ASP A N 1
ATOM 799 C CA . ASP A 1 99 ? -21.176 -4.269 24.553 1.00 82.75 99 ASP A CA 1
ATOM 800 C C . ASP A 1 99 ? -20.103 -3.427 23.845 1.00 82.75 99 ASP A C 1
ATOM 802 O O . ASP A 1 99 ? -19.391 -3.928 22.976 1.00 82.75 99 ASP A O 1
ATOM 806 N N . LEU A 1 100 ? -19.999 -2.136 24.186 1.00 84.44 100 LEU A N 1
ATOM 807 C CA . LEU A 1 100 ? -19.023 -1.223 23.605 1.00 84.44 100 LEU A CA 1
ATOM 808 C C . LEU A 1 100 ? -17.604 -1.635 24.022 1.00 84.44 100 LEU A C 1
ATOM 810 O O . LEU A 1 100 ? -17.250 -1.614 25.206 1.00 84.44 100 LEU A O 1
ATOM 814 N N . GLU A 1 101 ? -16.758 -1.954 23.045 1.00 82.69 101 GLU A N 1
ATOM 815 C CA . GLU A 1 101 ? -15.372 -2.315 23.318 1.00 82.69 101 GLU A CA 1
ATOM 816 C C . GLU A 1 101 ? -14.506 -1.053 23.420 1.00 82.69 101 GLU A C 1
ATOM 818 O O . GLU A 1 101 ? -14.249 -0.339 22.450 1.00 82.69 101 GLU A O 1
ATOM 823 N N . VAL A 1 102 ? -14.089 -0.751 24.650 1.00 75.94 102 VAL A N 1
ATOM 824 C CA . VAL A 1 102 ? -13.311 0.449 25.005 1.00 75.94 102 VAL A CA 1
ATOM 825 C C . VAL A 1 102 ? -11.951 0.109 25.619 1.00 75.94 102 VAL A C 1
ATOM 827 O O . VAL A 1 102 ? -11.200 1.007 26.007 1.00 75.94 102 VAL A O 1
ATOM 830 N N . GLY A 1 103 ? -11.622 -1.184 25.697 1.00 76.88 103 GLY A N 1
ATOM 831 C CA . GLY A 1 103 ? -10.411 -1.707 26.314 1.00 76.88 103 GLY A CA 1
ATOM 832 C C . GLY A 1 103 ? -10.512 -1.870 27.834 1.00 76.88 103 GLY A C 1
ATOM 833 O O . GLY A 1 103 ? -11.200 -1.128 28.538 1.00 76.88 103 GLY A O 1
ATOM 834 N N . GLU A 1 104 ? -9.760 -2.839 28.361 1.00 77.75 104 GLU A N 1
ATOM 835 C CA . GLU A 1 104 ? -9.800 -3.258 29.772 1.00 77.75 104 GLU A CA 1
ATOM 836 C C . GLU A 1 104 ? -9.553 -2.128 30.771 1.00 77.75 104 GLU A C 1
ATOM 838 O O . GLU A 1 104 ? -10.251 -1.992 31.778 1.00 77.75 104 GLU A O 1
ATOM 843 N N . SER A 1 105 ? -8.570 -1.273 30.497 1.00 75.31 105 SER A N 1
ATOM 844 C CA . SER A 1 105 ? -8.240 -0.175 31.400 1.00 75.31 105 SER A CA 1
ATOM 845 C C . SER A 1 105 ? -9.386 0.843 31.490 1.00 75.31 105 SER A C 1
ATOM 847 O O . SER A 1 105 ? -9.692 1.326 32.583 1.00 75.31 105 SER A O 1
ATOM 849 N N . ALA A 1 106 ? -10.066 1.132 30.373 1.00 75.12 106 ALA A N 1
ATOM 850 C CA . ALA A 1 106 ? -11.210 2.039 30.354 1.00 75.12 106 ALA A CA 1
ATOM 851 C C . ALA A 1 106 ? -12.441 1.402 31.018 1.00 75.12 106 ALA A C 1
ATOM 853 O O . ALA A 1 106 ? -13.108 2.073 31.805 1.00 75.12 106 ALA A O 1
ATOM 854 N N . LYS A 1 107 ? -12.686 0.097 30.807 1.00 80.75 107 LYS A N 1
ATOM 855 C CA . LYS A 1 107 ? -13.736 -0.664 31.512 1.00 80.75 107 LYS A CA 1
ATOM 856 C C . LYS A 1 107 ? -13.555 -0.596 33.033 1.00 80.75 107 LYS A C 1
ATOM 858 O O . LYS A 1 107 ? -14.499 -0.271 33.753 1.00 80.75 107 LYS A O 1
ATOM 863 N N . LYS A 1 108 ? -12.328 -0.799 33.533 1.00 80.06 108 LYS A N 1
ATOM 864 C CA . LYS A 1 108 ? -11.997 -0.678 34.968 1.00 80.06 108 LYS A CA 1
ATOM 865 C C . LYS A 1 108 ? -12.234 0.728 35.519 1.00 80.06 108 LYS A C 1
ATOM 867 O O . LYS A 1 108 ? -12.643 0.869 36.669 1.00 80.06 108 LYS A O 1
ATOM 872 N N . ALA A 1 109 ? -11.969 1.768 34.730 1.00 76.94 109 ALA A N 1
ATOM 873 C CA . ALA A 1 109 ? -12.214 3.148 35.137 1.00 76.94 109 ALA A CA 1
ATOM 874 C C . ALA A 1 109 ? -13.717 3.488 35.141 1.00 76.94 109 ALA A C 1
ATOM 876 O O . ALA A 1 109 ? -14.197 4.109 36.087 1.00 76.94 109 ALA A O 1
ATOM 877 N N . LEU A 1 110 ? -14.472 3.012 34.145 1.00 78.81 110 LEU A N 1
ATOM 878 C CA . LEU A 1 110 ? -15.931 3.151 34.075 1.00 78.81 110 LEU A CA 1
ATOM 879 C C . LEU A 1 110 ? -16.633 2.426 35.228 1.00 78.81 110 LEU A C 1
ATOM 881 O O . LEU A 1 110 ? -17.591 2.958 35.782 1.00 78.81 110 LEU A O 1
ATOM 885 N N . ALA A 1 111 ? -16.131 1.261 35.646 1.00 81.25 111 ALA A N 1
ATOM 886 C CA . ALA A 1 111 ? -16.681 0.499 36.768 1.00 81.25 111 ALA A CA 1
ATOM 887 C C . ALA A 1 111 ? -16.675 1.275 38.101 1.00 81.25 111 ALA A C 1
ATOM 889 O O . ALA A 1 111 ? -17.518 1.019 38.957 1.00 81.25 111 ALA A O 1
ATOM 890 N N . LYS A 1 112 ? -15.768 2.249 38.262 1.00 81.50 112 LYS A N 1
ATOM 891 C CA . LYS A 1 112 ? -15.666 3.097 39.464 1.00 81.50 112 LYS A CA 1
ATOM 892 C C . LYS A 1 112 ? -16.678 4.248 39.494 1.00 81.50 112 LYS A C 1
ATOM 894 O O . LYS A 1 112 ? -16.831 4.880 40.532 1.00 81.50 112 LYS A O 1
ATOM 899 N N . LEU A 1 113 ? -17.337 4.540 38.373 1.00 77.62 113 LEU A N 1
ATOM 900 C CA . LEU A 1 113 ? -18.326 5.614 38.259 1.00 77.62 113 LEU A CA 1
ATOM 901 C C . LEU A 1 113 ? -19.747 5.107 38.519 1.00 77.62 113 LEU A C 1
ATOM 903 O O . LEU A 1 113 ? -20.044 3.931 38.283 1.00 77.62 113 LEU A O 1
ATOM 907 N N . THR A 1 114 ? -20.644 6.007 38.928 1.00 78.00 114 THR A N 1
ATOM 908 C CA . THR A 1 114 ? -22.087 5.724 39.013 1.00 78.00 114 THR A CA 1
ATOM 909 C C . THR A 1 114 ? -22.721 5.618 37.622 1.00 78.00 114 THR A C 1
ATOM 911 O O . THR A 1 114 ? -22.151 6.072 36.629 1.00 78.00 114 THR A O 1
ATOM 914 N N . VAL A 1 115 ? -23.914 5.020 37.526 1.00 76.81 115 VAL A N 1
ATOM 915 C CA . VAL A 1 115 ? -24.605 4.782 36.242 1.00 76.81 115 VAL A CA 1
ATOM 916 C C . VAL A 1 115 ? -24.795 6.075 35.440 1.00 76.81 115 VAL A C 1
ATOM 918 O O . VAL A 1 115 ? -24.541 6.089 34.237 1.00 76.81 115 VAL A O 1
ATOM 921 N N . ASP A 1 116 ? -25.155 7.181 36.093 1.00 74.69 116 ASP A N 1
ATOM 922 C CA . ASP A 1 116 ? -25.353 8.465 35.410 1.00 74.69 116 ASP A CA 1
ATOM 923 C C . ASP A 1 116 ? -24.042 9.120 34.969 1.00 74.69 116 ASP A C 1
ATOM 925 O O . ASP A 1 116 ? -23.972 9.699 33.885 1.00 74.69 116 ASP A O 1
ATOM 929 N N . GLN A 1 117 ? -22.969 8.950 35.743 1.00 74.69 117 GLN A N 1
ATOM 930 C CA . GLN A 1 117 ? -21.641 9.452 35.386 1.00 74.69 117 GLN A CA 1
ATOM 931 C C . GLN A 1 117 ? -21.007 8.684 34.217 1.00 74.69 117 GLN A C 1
ATOM 933 O O . GLN A 1 117 ? -20.137 9.228 33.542 1.00 74.69 117 GLN A O 1
ATOM 938 N N . ARG A 1 118 ? -21.434 7.441 33.945 1.00 77.25 118 ARG A N 1
ATOM 939 C CA . ARG A 1 118 ? -20.934 6.628 32.818 1.00 77.25 118 ARG A CA 1
ATOM 940 C C . ARG A 1 118 ? -21.493 7.061 31.462 1.00 77.25 118 ARG A C 1
ATOM 942 O O . ARG A 1 118 ? -20.808 6.883 30.456 1.00 77.25 118 ARG A O 1
ATOM 949 N N . LYS A 1 119 ? -22.697 7.645 31.422 1.00 76.44 119 LYS A N 1
ATOM 950 C CA . LYS A 1 119 ? -23.395 8.006 30.171 1.00 76.44 119 LYS A CA 1
ATOM 951 C C . LYS A 1 119 ? -22.587 8.982 29.311 1.00 76.44 119 LYS A C 1
ATOM 953 O O . LYS A 1 119 ? -22.456 8.775 28.108 1.00 76.44 119 LYS A O 1
ATOM 958 N N . ILE A 1 120 ? -22.013 10.019 29.928 1.00 76.62 120 ILE A N 1
ATOM 959 C CA . ILE A 1 120 ? -21.259 11.066 29.216 1.00 76.62 120 ILE A CA 1
ATOM 960 C C . ILE A 1 120 ? -19.971 10.496 28.577 1.00 76.62 120 ILE A C 1
ATOM 962 O O . ILE A 1 120 ? -19.812 10.638 27.362 1.00 76.62 120 ILE A O 1
ATOM 966 N N . PRO A 1 121 ? -19.080 9.795 29.314 1.00 73.94 121 PRO A N 1
ATOM 967 C CA . PRO A 1 121 ? -17.904 9.151 28.727 1.00 73.94 121 PRO A CA 1
ATOM 968 C C . PRO A 1 121 ? -18.231 8.130 27.632 1.00 73.94 121 PRO A C 1
ATOM 970 O O . PRO A 1 121 ? -17.575 8.139 26.593 1.00 73.94 121 PRO A O 1
ATOM 973 N N . LEU A 1 122 ? -19.244 7.276 27.831 1.00 78.75 122 LEU A N 1
ATOM 974 C CA . LEU A 1 122 ? -19.632 6.253 26.851 1.00 78.75 122 LEU A CA 1
ATOM 975 C C . LEU A 1 122 ? -20.143 6.877 25.550 1.00 78.75 122 LEU A C 1
ATOM 977 O O . LEU A 1 122 ? -19.745 6.458 24.461 1.00 78.75 122 LEU A O 1
ATOM 981 N N . HIS A 1 123 ? -20.962 7.926 25.654 1.00 81.75 123 HIS A N 1
ATOM 982 C CA . HIS A 1 123 ? -21.407 8.688 24.493 1.00 81.75 123 HIS A CA 1
ATOM 983 C C . HIS A 1 123 ? -20.224 9.312 23.740 1.00 81.75 123 HIS A C 1
ATOM 985 O O . HIS A 1 123 ? -20.132 9.181 22.518 1.00 81.75 123 HIS A O 1
ATOM 991 N N . GLY A 1 124 ? -19.283 9.929 24.462 1.00 78.25 124 GLY A N 1
ATOM 992 C CA . GLY A 1 124 ? -18.064 10.482 23.872 1.00 78.25 124 GLY A CA 1
ATOM 993 C C . GLY A 1 124 ? -17.230 9.420 23.151 1.00 78.25 124 GLY A C 1
ATOM 994 O O . GLY A 1 124 ? -16.806 9.635 22.017 1.00 78.25 124 GLY A O 1
ATOM 995 N N . MET A 1 125 ? -17.012 8.256 23.777 1.00 80.06 125 MET A N 1
ATOM 996 C CA . MET A 1 125 ? -16.219 7.158 23.202 1.00 80.06 125 MET A CA 1
ATOM 997 C C . MET A 1 125 ? -16.852 6.637 21.915 1.00 80.06 125 MET A C 1
ATOM 999 O O . MET A 1 125 ? -16.170 6.473 20.901 1.00 80.06 125 MET A O 1
ATOM 1003 N N . ARG A 1 126 ? -18.173 6.438 21.927 1.00 84.88 126 ARG A N 1
ATOM 1004 C CA . ARG A 1 126 ? -18.920 6.020 20.741 1.00 84.88 126 ARG A CA 1
ATOM 1005 C C . ARG A 1 126 ? -18.839 7.071 19.634 1.00 84.88 126 ARG A C 1
ATOM 1007 O O . ARG A 1 126 ? -18.542 6.724 18.493 1.00 84.88 126 ARG A O 1
ATOM 1014 N N . SER A 1 127 ? -19.051 8.344 19.966 1.00 83.81 127 SER A N 1
ATOM 1015 C CA . SER A 1 127 ? -18.941 9.453 19.013 1.00 83.81 127 SER A CA 1
ATOM 1016 C C . SER A 1 127 ? -17.546 9.509 18.380 1.00 83.81 127 SER A C 1
ATOM 1018 O O . SER A 1 127 ? -17.414 9.579 17.158 1.00 83.81 127 SER A O 1
ATOM 1020 N N . PHE A 1 128 ? -16.490 9.351 19.182 1.00 83.69 128 PHE A N 1
ATOM 1021 C CA . PHE A 1 128 ? -15.116 9.277 18.688 1.00 83.69 128 PHE A CA 1
ATOM 1022 C C . PHE A 1 128 ? -14.907 8.119 17.704 1.00 83.69 128 PHE A C 1
ATOM 1024 O O . PHE A 1 128 ? -14.344 8.329 16.625 1.00 83.69 128 PHE A O 1
ATOM 1031 N N . LEU A 1 129 ? -15.368 6.909 18.039 1.00 84.31 129 LEU A N 1
ATOM 1032 C CA . LEU A 1 129 ? -15.245 5.740 17.162 1.00 84.31 129 LEU A CA 1
ATOM 1033 C C . LEU A 1 129 ? -15.997 5.946 15.845 1.00 84.31 129 LEU A C 1
ATOM 1035 O O . LEU A 1 129 ? -15.463 5.639 14.778 1.00 84.31 129 LEU A O 1
ATOM 1039 N N . GLN A 1 130 ? -17.188 6.538 15.897 1.00 86.75 130 GLN A N 1
ATOM 1040 C CA . GLN A 1 130 ? -17.974 6.871 14.711 1.00 86.75 130 GLN A CA 1
ATOM 1041 C C . GLN A 1 130 ? -17.270 7.894 13.825 1.00 86.75 130 GLN A C 1
ATOM 1043 O O . GLN A 1 130 ? -17.102 7.653 12.630 1.00 86.75 130 GLN A O 1
ATOM 1048 N N . VAL A 1 131 ? -16.845 9.025 14.393 1.00 85.50 131 VAL A N 1
ATOM 1049 C CA . VAL A 1 131 ? -16.170 10.098 13.651 1.00 85.50 131 VAL A CA 1
ATOM 1050 C C . VAL A 1 131 ? -14.871 9.584 13.038 1.00 85.50 131 VAL A C 1
ATOM 1052 O O . VAL A 1 131 ? -14.624 9.808 11.853 1.00 85.50 131 VAL A O 1
ATOM 1055 N N . THR A 1 132 ? -14.082 8.826 13.801 1.00 85.00 132 THR A N 1
ATOM 1056 C CA . THR A 1 132 ? -12.826 8.229 13.329 1.00 85.00 132 THR A CA 1
ATOM 1057 C C . THR A 1 132 ? -13.074 7.232 12.200 1.00 85.00 132 THR A C 1
ATOM 1059 O O . THR A 1 132 ? -12.410 7.295 11.167 1.00 85.00 132 THR A O 1
ATOM 1062 N N . THR A 1 133 ? -14.067 6.351 12.344 1.00 88.88 133 THR A N 1
ATOM 1063 C CA . THR A 1 133 ? -14.420 5.371 11.307 1.00 88.88 133 THR A CA 1
ATOM 1064 C C . THR A 1 133 ? -14.904 6.067 10.034 1.00 88.88 133 THR A C 1
ATOM 1066 O O . THR A 1 133 ? -14.385 5.775 8.959 1.00 88.88 133 THR A O 1
ATOM 1069 N N . LYS A 1 134 ? -15.809 7.055 10.137 1.00 88.69 134 LYS A N 1
ATOM 1070 C CA . LYS A 1 134 ? -16.272 7.866 8.991 1.00 88.69 134 LYS A CA 1
ATOM 1071 C C . LYS A 1 134 ? -15.112 8.599 8.314 1.00 88.69 134 LYS A C 1
ATOM 1073 O O . LYS A 1 134 ? -15.020 8.623 7.087 1.00 88.69 134 LYS A O 1
ATOM 1078 N N . TYR A 1 135 ? -14.201 9.172 9.099 1.00 87.94 135 TYR A N 1
ATOM 1079 C CA . TYR A 1 135 ? -13.012 9.835 8.575 1.00 87.94 135 TYR A CA 1
ATOM 1080 C C . TYR A 1 135 ? -12.125 8.865 7.783 1.00 87.94 135 TYR A C 1
ATOM 1082 O O . TYR A 1 135 ? -11.734 9.169 6.656 1.00 87.94 135 TYR A O 1
ATOM 1090 N N . LEU A 1 136 ? -11.845 7.680 8.330 1.00 87.75 136 LEU A N 1
ATOM 1091 C CA . LEU A 1 136 ? -11.016 6.669 7.672 1.00 87.75 136 LEU A CA 1
ATOM 1092 C C . LEU A 1 136 ? -11.680 6.091 6.425 1.00 87.75 136 LEU A C 1
ATOM 1094 O O . LEU A 1 136 ? -11.001 5.936 5.415 1.00 87.75 136 LEU A O 1
ATOM 1098 N N . MET A 1 137 ? -12.992 5.851 6.450 1.00 89.25 137 MET A N 1
ATOM 1099 C CA . MET A 1 137 ? -13.748 5.426 5.267 1.00 89.25 137 MET A CA 1
ATOM 1100 C C . MET A 1 137 ? -13.577 6.396 4.093 1.00 89.25 137 MET A C 1
ATOM 1102 O O . MET A 1 137 ? -13.428 5.962 2.954 1.00 89.25 137 MET A O 1
ATOM 1106 N N . ASN A 1 138 ? -13.522 7.698 4.383 1.00 87.69 138 ASN A N 1
ATOM 1107 C CA . ASN A 1 138 ? -13.347 8.743 3.376 1.00 87.69 138 ASN A CA 1
ATOM 1108 C C . ASN A 1 138 ? -11.891 8.937 2.924 1.00 87.69 138 ASN A C 1
ATOM 1110 O O . ASN A 1 138 ? -11.654 9.444 1.828 1.00 87.69 138 ASN A O 1
ATOM 1114 N N . LYS A 1 139 ? -10.904 8.619 3.772 1.00 87.75 139 LYS A N 1
ATOM 1115 C CA . LYS A 1 139 ? -9.477 8.871 3.489 1.00 87.75 139 LYS A CA 1
ATOM 1116 C C . LYS A 1 139 ? -8.719 7.655 2.974 1.00 87.75 139 LYS A C 1
ATOM 1118 O O . LYS A 1 139 ? -7.740 7.828 2.251 1.00 87.75 139 LYS A O 1
ATOM 1123 N N . LEU A 1 140 ? -9.131 6.451 3.353 1.00 87.81 140 LEU A N 1
ATOM 1124 C CA . LEU A 1 140 ? -8.494 5.215 2.915 1.00 87.81 140 LEU A CA 1
ATOM 1125 C C . LEU A 1 140 ? -8.971 4.831 1.508 1.00 87.81 140 LEU A C 1
ATOM 1127 O O . LEU A 1 140 ? -10.112 5.108 1.133 1.00 87.81 140 LEU A O 1
ATOM 1131 N N . PRO A 1 141 ? -8.138 4.142 0.711 1.00 87.81 141 PRO A N 1
ATOM 1132 C CA . PRO A 1 141 ? -8.470 3.793 -0.666 1.00 87.81 141 PRO A CA 1
ATOM 1133 C C . PRO A 1 141 ? -9.389 2.556 -0.756 1.00 87.81 141 PRO A C 1
ATOM 1135 O O . PRO A 1 141 ? -9.164 1.656 -1.562 1.00 87.81 141 PRO A O 1
ATOM 1138 N N . LEU A 1 142 ? -10.450 2.498 0.054 1.00 88.94 142 LEU A N 1
ATOM 1139 C CA . LEU A 1 142 ? -11.334 1.328 0.188 1.00 88.94 142 LEU A CA 1
ATOM 1140 C C . LEU A 1 142 ? -12.150 1.057 -1.084 1.00 88.94 142 LEU A C 1
ATOM 1142 O O . LEU A 1 142 ? -12.415 -0.096 -1.427 1.00 88.94 142 LEU A O 1
ATOM 1146 N N . HIS A 1 143 ? -12.489 2.118 -1.822 1.00 89.12 143 HIS A N 1
ATOM 1147 C CA . HIS A 1 143 ? -13.171 2.047 -3.118 1.00 89.12 143 HIS A CA 1
ATOM 1148 C C . HIS A 1 143 ? -12.214 1.799 -4.296 1.00 89.12 143 HIS A C 1
ATOM 1150 O O . HIS A 1 143 ? -12.660 1.656 -5.438 1.00 89.12 143 HIS A O 1
ATOM 1156 N N . ASN A 1 144 ? -10.898 1.754 -4.055 1.00 90.31 144 ASN A N 1
ATOM 1157 C CA . ASN A 1 144 ? -9.913 1.620 -5.117 1.00 90.31 144 ASN A CA 1
ATOM 1158 C C . ASN A 1 144 ? -9.854 0.173 -5.629 1.00 90.31 144 ASN A C 1
ATOM 1160 O O . ASN A 1 144 ? -9.188 -0.695 -5.068 1.00 90.31 144 ASN A O 1
ATOM 1164 N N . VAL A 1 145 ? -10.539 -0.058 -6.750 1.00 90.88 145 VAL A N 1
ATOM 1165 C CA . VAL A 1 145 ? -10.573 -1.349 -7.450 1.00 90.88 145 VAL A CA 1
ATOM 1166 C C . VAL A 1 145 ? -9.180 -1.834 -7.852 1.00 90.88 145 VAL A C 1
ATOM 1168 O O . VAL A 1 145 ? -8.932 -3.029 -7.786 1.00 90.88 145 VAL A O 1
ATOM 1171 N N . PHE A 1 146 ? -8.275 -0.933 -8.243 1.00 92.12 146 PHE A N 1
ATOM 1172 C CA . PHE A 1 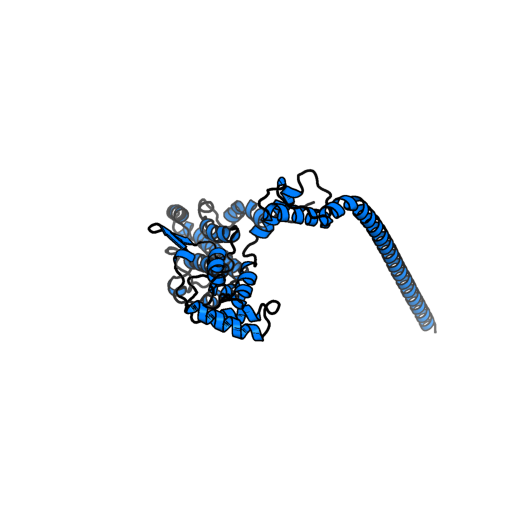146 ? -6.923 -1.314 -8.649 1.00 92.12 146 PHE A CA 1
ATOM 1173 C C . PHE A 1 146 ? -6.146 -1.910 -7.472 1.00 92.12 146 PHE A C 1
ATOM 1175 O O . PHE A 1 146 ? -5.625 -3.008 -7.602 1.00 92.12 146 PHE A O 1
ATOM 1182 N N . LEU A 1 147 ? -6.144 -1.246 -6.310 1.00 91.06 147 LEU A N 1
ATOM 1183 C CA . LEU A 1 147 ? -5.465 -1.774 -5.119 1.00 91.06 147 LEU A CA 1
ATOM 1184 C C . LEU A 1 147 ? -6.087 -3.081 -4.630 1.00 91.06 147 LEU A C 1
ATOM 1186 O O . LEU A 1 147 ? -5.362 -3.997 -4.275 1.00 91.06 147 LEU A O 1
ATOM 1190 N N . ARG A 1 148 ? -7.418 -3.198 -4.669 1.00 92.00 148 ARG A N 1
ATOM 1191 C CA . ARG A 1 148 ? -8.102 -4.456 -4.347 1.00 92.00 148 ARG A CA 1
ATOM 1192 C C . ARG A 1 148 ? -7.664 -5.593 -5.272 1.00 92.00 148 ARG A C 1
ATOM 1194 O O . ARG A 1 148 ? -7.485 -6.721 -4.831 1.00 92.00 148 ARG A O 1
ATOM 1201 N N . ASP A 1 149 ? -7.532 -5.310 -6.564 1.00 93.19 149 ASP A N 1
ATOM 1202 C CA . ASP A 1 149 ? -7.154 -6.319 -7.549 1.00 93.19 149 ASP A CA 1
ATOM 1203 C C . ASP A 1 149 ? -5.689 -6.756 -7.398 1.00 93.19 149 ASP A C 1
ATOM 1205 O O . ASP A 1 149 ? -5.373 -7.870 -7.794 1.00 93.19 149 ASP A O 1
ATOM 1209 N N . LEU A 1 150 ? -4.817 -5.944 -6.783 1.00 92.81 150 LEU A N 1
ATOM 1210 C CA . LEU A 1 150 ? -3.438 -6.335 -6.456 1.00 92.81 150 LEU A CA 1
ATOM 1211 C C . LEU A 1 150 ? -3.355 -7.434 -5.390 1.00 92.81 150 LEU A C 1
ATOM 1213 O O . LEU A 1 150 ? -2.330 -8.110 -5.325 1.00 92.81 150 LEU A O 1
ATOM 1217 N N . ASN A 1 151 ? -4.417 -7.663 -4.610 1.00 92.19 151 ASN A N 1
ATOM 1218 C CA . ASN A 1 151 ? -4.449 -8.738 -3.615 1.00 92.19 151 ASN A CA 1
ATOM 1219 C C . ASN A 1 151 ? -4.224 -10.121 -4.236 1.00 92.19 151 ASN A C 1
ATOM 1221 O O . ASN A 1 151 ? -3.691 -11.002 -3.572 1.00 92.19 151 ASN A O 1
ATOM 1225 N N . ILE A 1 152 ? -4.548 -10.304 -5.521 1.00 92.44 152 ILE A N 1
ATOM 1226 C CA . ILE A 1 152 ? -4.303 -11.566 -6.236 1.00 92.44 152 ILE A CA 1
ATOM 1227 C C . ILE A 1 152 ? -2.822 -11.948 -6.295 1.00 92.44 152 ILE A C 1
ATOM 1229 O O . ILE A 1 152 ? -2.503 -13.091 -6.596 1.00 92.44 152 ILE A O 1
ATOM 1233 N N . LEU A 1 153 ? -1.916 -10.984 -6.080 1.00 91.69 153 LEU A N 1
ATOM 1234 C CA . LEU A 1 153 ? -0.476 -11.229 -6.092 1.00 91.69 153 LEU A CA 1
ATOM 1235 C C . LEU A 1 153 ? 0.004 -11.911 -4.808 1.00 91.69 153 LEU A C 1
ATOM 1237 O O . LEU A 1 153 ? 1.148 -12.366 -4.763 1.00 91.69 153 LEU A O 1
ATOM 1241 N N . HIS A 1 154 ? -0.832 -11.936 -3.766 1.00 91.12 154 HIS A N 1
ATOM 1242 C CA . HIS A 1 154 ? -0.543 -12.684 -2.554 1.00 91.12 154 HIS A CA 1
ATOM 1243 C C . HIS A 1 154 ? -0.548 -14.190 -2.870 1.00 91.12 154 HIS A C 1
ATOM 1245 O O . HIS A 1 154 ? -1.475 -14.642 -3.545 1.00 91.12 154 HIS A O 1
ATOM 1251 N N . PRO A 1 155 ? 0.430 -14.975 -2.380 1.00 89.25 155 PRO A N 1
ATOM 1252 C CA . PRO A 1 155 ? 0.509 -16.413 -2.653 1.00 89.25 155 PRO A CA 1
ATOM 1253 C C . PRO A 1 155 ? -0.783 -17.176 -2.327 1.00 89.25 155 PRO A C 1
ATOM 1255 O O . PRO A 1 155 ? -1.237 -17.982 -3.126 1.00 89.25 155 PRO A O 1
ATOM 1258 N N . GLU A 1 156 ? -1.451 -16.839 -1.222 1.00 88.44 156 GLU A N 1
ATOM 1259 C CA . GLU A 1 156 ? -2.724 -17.477 -0.825 1.00 88.44 156 GLU A CA 1
ATOM 1260 C C . GLU A 1 156 ? -3.899 -17.175 -1.761 1.00 88.44 156 GLU A C 1
ATOM 1262 O O . GLU A 1 156 ? -4.933 -17.831 -1.705 1.00 88.44 156 GLU A O 1
ATOM 1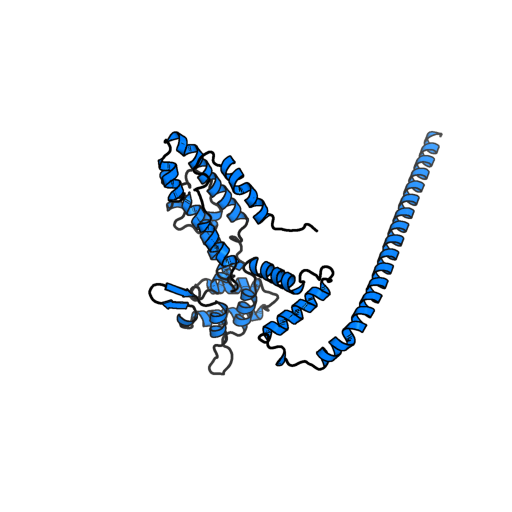267 N N . MET A 1 157 ? -3.766 -16.165 -2.620 1.00 88.62 157 MET A N 1
ATOM 1268 C CA . MET A 1 157 ? -4.802 -15.788 -3.577 1.00 88.62 157 MET A CA 1
ATOM 1269 C C . MET A 1 157 ? -4.592 -16.459 -4.941 1.00 88.62 157 MET A C 1
ATOM 1271 O O . MET A 1 157 ? -5.299 -16.124 -5.896 1.00 88.62 157 MET A O 1
ATOM 1275 N N . GLN A 1 158 ? -3.645 -17.404 -5.034 1.00 86.88 158 GLN A N 1
ATOM 1276 C CA . GLN A 1 158 ? -3.352 -18.165 -6.245 1.00 86.88 158 GLN A CA 1
ATOM 1277 C C . GLN A 1 158 ? -4.611 -18.840 -6.799 1.00 86.88 158 GLN A C 1
ATOM 1279 O O . GLN A 1 158 ? -4.922 -18.644 -7.969 1.00 86.88 158 GLN A O 1
ATOM 1284 N N . ASP A 1 159 ? -5.395 -19.528 -5.970 1.00 85.44 159 ASP A N 1
ATOM 1285 C CA . ASP A 1 159 ? -6.523 -20.353 -6.434 1.00 85.44 159 ASP A CA 1
ATOM 1286 C C . ASP A 1 159 ? -7.854 -19.593 -6.543 1.00 85.44 159 ASP A C 1
ATOM 1288 O O . ASP A 1 159 ? -8.927 -20.169 -6.731 1.00 85.44 159 ASP A O 1
ATOM 1292 N N . VAL A 1 160 ? -7.820 -18.262 -6.448 1.00 88.56 160 VAL A N 1
ATOM 1293 C CA . VAL A 1 160 ? -9.035 -17.449 -6.519 1.00 88.56 160 VAL A CA 1
ATOM 1294 C C . VAL A 1 160 ? -9.604 -17.467 -7.941 1.00 88.56 160 VAL A C 1
ATOM 1296 O O . VAL A 1 160 ? -9.021 -16.918 -8.877 1.00 88.56 160 VAL A O 1
ATOM 1299 N N . GLU A 1 161 ? -10.823 -17.990 -8.094 1.00 82.50 161 GLU A N 1
ATOM 1300 C CA . GLU A 1 161 ? -11.541 -18.088 -9.379 1.00 82.50 161 GLU A CA 1
ATOM 1301 C C . GLU A 1 161 ? -11.659 -16.727 -10.098 1.00 82.50 161 GLU A C 1
ATOM 1303 O O . GLU A 1 161 ? -11.538 -16.598 -11.320 1.00 82.50 161 GLU A O 1
ATOM 1308 N N . SER A 1 162 ? -11.840 -15.655 -9.320 1.00 85.38 162 SER A N 1
ATOM 1309 C CA . SER A 1 162 ? -11.943 -14.291 -9.846 1.00 85.38 162 SER A CA 1
ATOM 1310 C C . SER A 1 162 ? -10.606 -13.658 -10.269 1.00 85.38 162 SER A C 1
ATOM 1312 O O . SER A 1 162 ? -10.626 -12.559 -10.837 1.00 85.38 162 SER A O 1
ATOM 1314 N N . GLY A 1 163 ? -9.475 -14.343 -10.061 1.00 87.31 163 GLY A N 1
ATOM 1315 C CA . GLY A 1 163 ? -8.117 -13.848 -10.307 1.00 87.31 163 GLY A CA 1
ATOM 1316 C C . GLY A 1 163 ? -7.898 -13.355 -11.737 1.00 87.31 163 GLY A C 1
ATOM 1317 O O . GLY A 1 163 ? -7.432 -12.234 -11.940 1.00 87.31 163 GLY A O 1
ATOM 1318 N N . HIS A 1 164 ? -8.378 -14.098 -12.738 1.00 88.38 164 HIS A N 1
ATOM 1319 C CA . HIS A 1 164 ? -8.313 -13.697 -14.151 1.00 88.38 164 HIS A CA 1
ATOM 1320 C C . HIS A 1 164 ? -8.962 -12.339 -14.432 1.00 88.38 164 HIS A C 1
ATOM 1322 O O . HIS A 1 164 ? -8.452 -11.538 -15.217 1.00 88.38 164 HIS A O 1
ATOM 1328 N N . ARG A 1 165 ? -10.103 -12.054 -13.788 1.00 91.31 165 ARG A N 1
ATOM 1329 C CA . ARG A 1 165 ? -10.799 -10.770 -13.957 1.00 91.31 165 ARG A CA 1
ATOM 1330 C C . ARG A 1 165 ? -9.995 -9.633 -13.335 1.00 91.31 165 ARG A C 1
ATOM 1332 O O . ARG A 1 165 ? -9.976 -8.542 -13.899 1.00 91.31 165 ARG A O 1
ATOM 1339 N N . CYS A 1 166 ? -9.345 -9.879 -12.200 1.00 92.38 166 CYS A N 1
ATOM 1340 C CA . CYS A 1 166 ? -8.468 -8.913 -11.544 1.00 92.38 166 CYS A CA 1
ATOM 1341 C C . CYS A 1 166 ? -7.233 -8.620 -12.403 1.00 92.38 166 CYS A C 1
ATOM 1343 O O . CYS A 1 166 ? -6.999 -7.462 -12.732 1.00 92.38 166 CYS A O 1
ATOM 1345 N N . ILE A 1 167 ? -6.521 -9.653 -12.865 1.00 92.88 167 ILE A N 1
ATOM 1346 C CA . ILE A 1 167 ? -5.358 -9.518 -13.758 1.00 92.88 167 ILE A CA 1
ATOM 1347 C C . ILE A 1 167 ? -5.712 -8.734 -15.022 1.00 92.88 167 ILE A C 1
ATOM 1349 O O . ILE A 1 167 ? -5.006 -7.790 -15.378 1.00 92.88 167 ILE A O 1
ATOM 1353 N N . ARG A 1 168 ? -6.845 -9.055 -15.664 1.00 92.88 168 ARG A N 1
ATOM 1354 C CA . ARG A 1 168 ? -7.318 -8.320 -16.845 1.00 92.88 168 ARG A CA 1
ATOM 1355 C C . ARG A 1 168 ? -7.485 -6.830 -16.547 1.00 92.88 168 ARG A C 1
ATOM 1357 O O . ARG A 1 168 ? -6.992 -5.998 -17.304 1.00 92.88 168 ARG A O 1
ATOM 1364 N N . ARG A 1 169 ? -8.160 -6.485 -15.443 1.00 93.06 169 ARG A N 1
ATOM 1365 C CA . ARG A 1 169 ? -8.380 -5.085 -15.041 1.00 93.06 169 ARG A CA 1
ATOM 1366 C C . ARG A 1 169 ? -7.078 -4.368 -14.682 1.00 93.06 169 ARG A C 1
ATOM 1368 O O . ARG A 1 169 ? -6.950 -3.186 -14.993 1.00 93.06 169 ARG A O 1
ATOM 1375 N N . LEU A 1 170 ? -6.124 -5.057 -14.052 1.00 93.00 170 LEU A N 1
ATOM 1376 C CA . LEU A 1 170 ? -4.800 -4.506 -13.754 1.00 93.00 170 LEU A CA 1
ATOM 1377 C C . LEU A 1 170 ? -4.047 -4.170 -15.044 1.00 93.00 170 LEU A C 1
ATOM 1379 O O . LEU A 1 170 ? -3.595 -3.038 -15.203 1.00 93.00 170 LEU A O 1
ATOM 1383 N N . ALA A 1 171 ? -3.982 -5.108 -15.992 1.00 91.25 171 ALA A N 1
ATOM 1384 C CA . ALA A 1 171 ? -3.300 -4.904 -17.268 1.00 91.25 171 ALA A CA 1
ATOM 1385 C C . ALA A 1 171 ? -3.935 -3.771 -18.089 1.00 91.25 171 ALA A C 1
ATOM 1387 O O . ALA A 1 171 ? -3.231 -2.897 -18.586 1.00 91.25 171 ALA A O 1
ATOM 1388 N N . GLN A 1 172 ? -5.271 -3.708 -18.134 1.00 90.88 172 GLN A N 1
ATOM 1389 C CA . GLN A 1 172 ? -6.015 -2.626 -18.793 1.00 90.88 172 GLN A CA 1
ATOM 1390 C C . GLN A 1 172 ? -5.789 -1.246 -18.163 1.00 90.88 172 GLN A C 1
ATOM 1392 O O . GLN A 1 172 ? -5.955 -0.235 -18.835 1.00 90.88 172 GLN A O 1
ATOM 1397 N N . LYS A 1 173 ? -5.435 -1.172 -16.875 1.00 89.75 173 LYS A N 1
ATOM 1398 C CA . LYS A 1 173 ? -5.073 0.092 -16.213 1.00 89.75 173 LYS A CA 1
ATOM 1399 C C . LYS A 1 173 ? -3.600 0.461 -16.413 1.00 89.75 173 LYS A C 1
ATOM 1401 O O . LYS A 1 173 ? -3.242 1.621 -16.230 1.00 89.75 173 LYS A O 1
ATOM 1406 N N . LEU A 1 174 ? -2.764 -0.494 -16.816 1.00 87.50 174 LEU A N 1
ATOM 1407 C CA . LEU A 1 174 ? -1.329 -0.339 -17.057 1.00 87.50 174 LEU A CA 1
ATOM 1408 C C . LEU A 1 174 ? -1.011 -0.331 -18.564 1.00 87.50 174 LEU A C 1
ATOM 1410 O O . LEU A 1 174 ? -0.070 -0.981 -19.014 1.00 87.50 174 LEU A O 1
ATOM 1414 N N . LEU A 1 175 ? -1.768 0.449 -19.348 1.00 80.44 175 LEU A N 1
ATOM 1415 C CA . LEU A 1 175 ? -1.626 0.551 -20.816 1.00 80.44 175 LEU A CA 1
ATOM 1416 C C . LEU A 1 175 ? -0.245 1.034 -21.281 1.00 80.44 175 LEU A C 1
ATOM 1418 O O . LEU A 1 175 ? 0.141 0.827 -22.423 1.00 80.44 175 LEU A O 1
ATOM 1422 N N . GLN A 1 176 ? 0.511 1.675 -20.390 1.00 82.50 176 GLN A N 1
ATOM 1423 C CA . GLN A 1 176 ? 1.885 2.108 -20.655 1.00 82.50 176 GLN A CA 1
ATOM 1424 C C . GLN A 1 176 ? 2.866 0.924 -20.733 1.00 82.50 176 GLN A C 1
ATOM 1426 O O . GLN A 1 176 ? 3.987 1.081 -21.203 1.00 82.50 176 GLN A O 1
ATOM 1431 N N . ILE A 1 177 ? 2.455 -0.244 -20.231 1.00 84.62 177 ILE A N 1
ATOM 1432 C CA . ILE A 1 177 ? 3.293 -1.435 -20.053 1.00 84.62 177 ILE A CA 1
ATOM 1433 C C . ILE A 1 177 ? 2.824 -2.574 -20.959 1.00 84.62 177 ILE A C 1
ATOM 1435 O O . ILE A 1 177 ? 3.658 -3.326 -21.457 1.00 84.62 177 ILE A O 1
ATOM 1439 N N . PHE A 1 178 ? 1.510 -2.690 -21.175 1.00 88.06 178 PHE A N 1
ATOM 1440 C CA . PHE A 1 178 ? 0.904 -3.771 -21.950 1.00 88.06 178 PHE A CA 1
ATOM 1441 C C . PHE A 1 178 ? 0.253 -3.259 -23.222 1.00 88.06 178 PHE A C 1
ATOM 1443 O O . PHE A 1 178 ? -0.588 -2.358 -23.186 1.00 88.06 178 PHE A O 1
ATOM 1450 N N . LYS A 1 179 ? 0.572 -3.914 -24.337 1.00 87.31 179 LYS A N 1
ATOM 1451 C CA . LYS A 1 179 ? -0.229 -3.811 -25.560 1.00 87.31 179 LYS A CA 1
ATOM 1452 C C . LYS A 1 179 ? -1.506 -4.654 -25.424 1.00 87.31 179 LYS A C 1
ATOM 1454 O O . LYS A 1 179 ? -1.485 -5.650 -24.699 1.00 87.31 179 LYS A O 1
ATOM 1459 N N . PRO A 1 180 ? -2.603 -4.319 -26.131 1.00 83.38 180 PRO A N 1
ATOM 1460 C CA . PRO A 1 180 ? -3.839 -5.107 -26.096 1.00 83.38 180 PRO A CA 1
ATOM 1461 C C . PRO A 1 180 ? -3.622 -6.602 -26.377 1.00 83.38 180 PRO A C 1
ATOM 1463 O O . PRO A 1 180 ? -4.183 -7.440 -25.673 1.00 83.38 180 PRO A O 1
ATOM 1466 N N . ASP A 1 181 ? -2.737 -6.924 -27.321 1.00 86.31 181 ASP A N 1
ATOM 1467 C CA . ASP A 1 181 ? -2.419 -8.303 -27.714 1.00 86.31 181 ASP A CA 1
ATOM 1468 C C . ASP A 1 181 ? -1.717 -9.095 -26.595 1.00 86.31 181 ASP A C 1
ATOM 1470 O O . ASP A 1 181 ? -1.914 -10.300 -26.451 1.00 86.31 181 ASP A O 1
ATOM 1474 N N . GLU A 1 182 ? -0.946 -8.419 -25.733 1.00 90.50 182 GLU A N 1
ATOM 1475 C CA . GLU A 1 182 ? -0.253 -9.051 -24.602 1.00 90.50 182 GLU A CA 1
ATOM 1476 C C . GLU A 1 182 ? -1.207 -9.397 -23.449 1.00 90.50 182 GLU A C 1
ATOM 1478 O O . GLU A 1 182 ? -0.872 -10.225 -22.603 1.00 90.50 182 GLU A O 1
ATOM 1483 N N . ILE A 1 183 ? -2.405 -8.800 -23.397 1.00 90.31 183 ILE A N 1
ATOM 1484 C CA . ILE A 1 183 ? -3.379 -9.068 -22.328 1.00 90.31 183 ILE A CA 1
ATOM 1485 C C . ILE A 1 183 ? -3.906 -10.501 -22.428 1.00 90.31 183 ILE A C 1
ATOM 1487 O O . ILE A 1 183 ? -4.108 -11.143 -21.399 1.00 90.31 183 ILE A O 1
ATOM 1491 N N . ALA A 1 184 ? -4.124 -11.016 -23.641 1.00 90.88 184 ALA A N 1
ATOM 1492 C CA . ALA A 1 184 ? -4.551 -12.401 -23.832 1.00 90.88 184 ALA A CA 1
ATOM 1493 C C . ALA A 1 184 ? -3.480 -13.376 -23.318 1.00 90.88 184 ALA A C 1
ATOM 1495 O O . ALA A 1 184 ? -3.777 -14.222 -22.476 1.00 90.88 184 ALA A O 1
ATOM 1496 N N . VAL A 1 185 ? -2.223 -13.157 -23.722 1.00 92.75 185 VAL A N 1
ATOM 1497 C CA . VAL A 1 185 ? -1.064 -13.954 -23.287 1.00 92.75 185 VAL A CA 1
ATOM 1498 C C . VAL A 1 185 ? -0.902 -13.917 -21.767 1.00 92.75 185 VAL A C 1
ATOM 1500 O O . VAL A 1 185 ? -0.749 -14.957 -21.135 1.00 92.75 185 VAL A O 1
ATOM 1503 N N . LEU A 1 186 ? -1.016 -12.736 -21.154 1.00 93.06 186 LEU A N 1
ATOM 1504 C CA . LEU A 1 186 ? -0.947 -12.569 -19.702 1.00 93.06 186 LEU A CA 1
ATOM 1505 C C . LEU A 1 186 ? -2.003 -13.399 -18.960 1.00 93.06 186 LEU A C 1
ATOM 1507 O O . LEU A 1 186 ? -1.730 -13.940 -17.890 1.00 93.06 186 LEU A O 1
ATOM 1511 N N . LEU A 1 187 ? -3.225 -13.465 -19.492 1.00 92.50 187 LEU A N 1
ATOM 1512 C CA . LEU A 1 187 ? -4.306 -14.219 -18.861 1.00 92.50 187 LEU A CA 1
ATOM 1513 C C . LEU A 1 187 ? -4.072 -15.721 -18.941 1.00 92.50 187 LEU A C 1
ATOM 1515 O O . LEU A 1 187 ? -4.402 -16.423 -17.987 1.00 92.50 187 LEU A O 1
ATOM 1519 N N . ASP A 1 188 ? -3.507 -16.202 -20.042 1.00 91.81 188 ASP A N 1
ATOM 1520 C CA . ASP A 1 188 ? -3.168 -17.613 -20.194 1.00 91.81 188 ASP A CA 1
ATOM 1521 C C . ASP A 1 188 ? -1.955 -17.991 -19.334 1.00 91.81 188 ASP A C 1
ATOM 1523 O O . ASP A 1 188 ? -2.004 -19.001 -18.635 1.00 91.81 188 ASP A O 1
ATOM 1527 N N . GLU A 1 189 ? -0.930 -17.136 -19.255 1.00 93.50 189 GLU A N 1
ATOM 1528 C CA . GLU A 1 189 ? 0.172 -17.296 -18.295 1.00 93.50 189 GLU A CA 1
ATOM 1529 C C . GLU A 1 189 ? -0.339 -17.356 -16.848 1.00 93.50 189 GLU A C 1
ATOM 1531 O O . GLU A 1 189 ? 0.114 -18.188 -16.062 1.00 93.50 189 GLU A O 1
ATOM 1536 N N . PHE A 1 190 ? -1.310 -16.510 -16.490 1.00 92.56 190 PHE A N 1
ATOM 1537 C CA . PHE A 1 190 ? -1.892 -16.526 -15.151 1.00 92.56 190 PHE A CA 1
ATOM 1538 C C . PHE A 1 190 ? -2.676 -17.817 -14.869 1.00 92.56 190 PHE A C 1
ATOM 1540 O O . PHE A 1 190 ? -2.515 -18.377 -13.790 1.00 92.56 190 PHE A O 1
ATOM 1547 N N . LYS A 1 191 ? -3.450 -18.349 -15.830 1.00 91.25 191 LYS A N 1
ATOM 1548 C CA . LYS A 1 191 ? -4.109 -19.670 -15.691 1.00 91.25 191 LYS A CA 1
ATOM 1549 C C . LYS A 1 191 ? -3.098 -20.770 -15.404 1.00 91.25 191 LYS A C 1
ATOM 1551 O O . LYS A 1 191 ? -3.311 -21.594 -14.520 1.00 91.25 191 LYS A O 1
ATOM 1556 N N . VAL A 1 192 ? -1.996 -20.775 -16.158 1.00 91.38 192 VAL A N 1
ATOM 1557 C CA . VAL A 1 192 ? -0.917 -21.747 -15.970 1.00 91.38 192 VAL A CA 1
ATOM 1558 C C . VAL A 1 192 ? -0.322 -21.599 -14.575 1.00 91.38 192 VAL A C 1
ATOM 1560 O O . VAL A 1 192 ? -0.107 -22.607 -13.914 1.00 91.38 192 VAL A O 1
ATOM 1563 N N . TYR A 1 193 ? -0.100 -20.369 -14.104 1.00 91.50 193 TYR A N 1
ATOM 1564 C CA . TYR A 1 193 ? 0.359 -20.110 -12.740 1.00 91.50 193 TYR A CA 1
ATOM 1565 C C . TYR A 1 193 ? -0.593 -20.693 -11.686 1.00 91.50 193 TYR A C 1
ATOM 1567 O O . TYR A 1 193 ? -0.120 -21.395 -10.800 1.00 91.50 193 TYR A O 1
ATOM 1575 N N . GLN A 1 194 ? -1.911 -20.498 -11.813 1.00 90.31 194 GLN A N 1
ATOM 1576 C CA . GLN A 1 194 ? -2.882 -21.045 -10.853 1.00 90.31 194 GLN A CA 1
ATOM 1577 C C . GLN A 1 194 ? -2.845 -22.576 -10.777 1.00 90.31 194 GLN A C 1
ATOM 1579 O O . GLN A 1 194 ? -2.983 -23.146 -9.705 1.00 90.31 194 GLN A O 1
ATOM 1584 N N . GLN A 1 195 ? -2.606 -23.249 -11.902 1.00 87.75 195 GLN A N 1
ATOM 1585 C CA . GLN A 1 195 ? -2.548 -24.713 -11.967 1.00 87.75 195 GLN A CA 1
ATOM 1586 C C . GLN A 1 195 ? -1.218 -25.302 -11.473 1.00 87.75 195 GLN A C 1
ATOM 1588 O O . GLN A 1 195 ? -1.079 -26.524 -11.380 1.00 87.75 195 GLN A O 1
ATOM 1593 N N . LYS A 1 196 ? -0.202 -24.473 -11.203 1.00 86.81 196 LYS A N 1
ATOM 1594 C CA . LYS A 1 196 ? 1.099 -24.957 -10.735 1.00 86.81 196 LYS A CA 1
ATOM 1595 C C . LYS A 1 196 ? 1.052 -25.227 -9.239 1.00 86.81 196 LYS A C 1
ATOM 1597 O O . LYS A 1 196 ? 0.727 -24.354 -8.448 1.00 86.81 196 LYS A O 1
ATOM 1602 N N . ASN A 1 197 ? 1.501 -26.415 -8.850 1.00 85.88 197 ASN A N 1
ATOM 1603 C CA . ASN A 1 197 ? 1.779 -26.707 -7.452 1.00 85.88 197 ASN A CA 1
ATOM 1604 C C . ASN A 1 197 ? 3.089 -26.005 -7.045 1.00 85.88 197 ASN A C 1
ATOM 1606 O O . ASN A 1 197 ? 4.178 -26.428 -7.449 1.00 85.88 197 ASN A O 1
ATOM 1610 N N . ILE A 1 198 ? 2.971 -24.882 -6.333 1.00 86.69 198 ILE A N 1
ATOM 1611 C CA . ILE A 1 198 ? 4.100 -24.081 -5.852 1.00 86.69 198 ILE A CA 1
ATOM 1612 C C . ILE A 1 198 ? 4.330 -24.435 -4.380 1.00 86.69 198 ILE A C 1
ATOM 1614 O O . ILE A 1 198 ? 3.392 -24.332 -3.600 1.00 86.69 198 ILE A O 1
ATOM 1618 N N . PRO A 1 199 ? 5.554 -24.813 -3.968 1.00 84.50 199 PRO A N 1
ATOM 1619 C CA . PRO A 1 199 ? 5.806 -25.186 -2.581 1.00 84.50 199 PRO A CA 1
ATOM 1620 C C . PRO A 1 199 ? 5.512 -24.041 -1.604 1.00 84.50 199 PRO A C 1
ATOM 1622 O O . PRO A 1 199 ? 6.051 -22.941 -1.759 1.00 84.50 199 PRO A O 1
ATOM 1625 N N . ASP A 1 200 ? 4.765 -24.331 -0.541 1.00 79.19 200 ASP A N 1
ATOM 1626 C CA . ASP A 1 200 ? 4.395 -23.360 0.500 1.00 79.19 200 ASP A CA 1
ATOM 1627 C C . ASP A 1 200 ? 5.613 -22.676 1.135 1.00 79.19 200 ASP A C 1
ATOM 1629 O O . ASP A 1 200 ? 5.628 -21.453 1.320 1.00 79.19 200 ASP A O 1
ATOM 1633 N N . GLY A 1 201 ? 6.706 -23.435 1.298 1.00 80.88 201 GLY A N 1
ATOM 1634 C CA . GLY A 1 201 ? 8.014 -22.964 1.769 1.00 80.88 201 GLY A CA 1
ATOM 1635 C C . GLY A 1 201 ? 8.657 -21.853 0.923 1.00 80.88 201 GLY A C 1
ATOM 1636 O O . GLY A 1 201 ? 9.704 -21.305 1.273 1.00 80.88 201 GLY A O 1
ATOM 1637 N N . TRP A 1 202 ? 8.089 -21.510 -0.236 1.00 85.19 202 TRP A N 1
ATOM 1638 C CA . TRP A 1 202 ? 8.523 -20.353 -1.021 1.00 85.19 202 TRP A CA 1
ATOM 1639 C C . TRP A 1 202 ? 7.909 -19.048 -0.533 1.00 85.19 202 TRP A C 1
ATOM 1641 O O . TRP A 1 202 ? 8.516 -17.992 -0.735 1.00 85.19 202 TRP A O 1
ATOM 1651 N N . SER A 1 203 ? 6.730 -19.124 0.080 1.00 81.06 203 SER A N 1
ATOM 1652 C CA . SER A 1 203 ? 5.950 -17.981 0.542 1.00 81.06 203 SER A CA 1
ATOM 1653 C C . SER A 1 203 ? 6.121 -17.724 2.036 1.00 81.06 203 SER A C 1
ATOM 1655 O O . SER A 1 203 ? 6.203 -16.564 2.435 1.00 81.06 203 SER A O 1
ATOM 1657 N N . HIS A 1 204 ? 6.254 -18.771 2.850 1.00 84.50 204 HIS A N 1
ATOM 1658 C CA . HIS A 1 204 ? 6.388 -18.654 4.297 1.00 84.50 204 HIS A CA 1
ATOM 1659 C C . HIS A 1 204 ? 7.247 -19.775 4.887 1.00 84.50 204 HIS A C 1
ATOM 1661 O O . HIS A 1 204 ? 7.521 -20.786 4.249 1.00 84.50 204 HIS A O 1
ATOM 1667 N N . THR A 1 205 ? 7.707 -19.572 6.118 1.00 85.12 205 THR A N 1
ATOM 1668 C CA . THR A 1 205 ? 8.309 -20.623 6.943 1.00 85.12 205 THR A CA 1
ATOM 1669 C C . THR A 1 205 ? 7.448 -20.829 8.177 1.00 85.12 205 THR A C 1
ATOM 1671 O O . THR A 1 205 ? 7.113 -19.860 8.864 1.00 85.12 205 THR A O 1
ATOM 1674 N N . GLU A 1 206 ? 7.148 -22.086 8.478 1.00 84.81 206 GLU A N 1
ATOM 1675 C CA . GLU A 1 206 ? 6.461 -22.491 9.699 1.00 84.81 206 GLU A CA 1
ATOM 1676 C C . GLU A 1 206 ? 7.495 -22.921 10.746 1.00 84.81 206 GLU A C 1
ATOM 1678 O O . GLU A 1 206 ? 8.370 -23.750 10.483 1.00 84.81 206 GLU A O 1
ATOM 1683 N N . LYS A 1 207 ? 7.436 -22.320 11.936 1.00 81.56 207 LYS A N 1
ATOM 1684 C CA . LYS A 1 207 ? 8.216 -22.748 13.104 1.00 81.56 207 LYS A CA 1
ATOM 1685 C C . LYS A 1 207 ? 7.269 -22.885 14.292 1.00 81.56 207 LYS A C 1
ATOM 1687 O O . LYS A 1 207 ? 6.940 -21.887 14.932 1.00 81.56 207 LYS A O 1
ATOM 1692 N N . GLY A 1 208 ? 6.837 -24.115 14.575 1.00 81.12 208 GLY A N 1
ATOM 1693 C CA . GLY A 1 208 ? 5.771 -24.370 15.551 1.00 81.12 208 GLY A CA 1
ATOM 1694 C C . GLY A 1 208 ? 4.472 -23.690 15.112 1.00 81.12 208 GLY A C 1
ATOM 1695 O O . GLY A 1 208 ? 4.144 -23.723 13.932 1.00 81.12 208 GLY A O 1
ATOM 1696 N N . ASP A 1 209 ? 3.802 -22.991 16.028 1.00 78.31 209 ASP A N 1
ATOM 1697 C CA . ASP A 1 209 ? 2.538 -22.284 15.751 1.00 78.31 209 ASP A CA 1
ATOM 1698 C C . ASP A 1 209 ? 2.719 -20.923 15.046 1.00 78.31 209 ASP A C 1
ATOM 1700 O O . ASP A 1 209 ? 1.758 -20.180 14.850 1.00 78.31 209 ASP A O 1
ATOM 1704 N N . THR A 1 210 ? 3.953 -20.532 14.698 1.00 75.50 210 THR A N 1
ATOM 1705 C CA . THR A 1 210 ? 4.232 -19.225 14.082 1.00 75.50 210 THR A CA 1
ATOM 1706 C C . THR A 1 210 ? 4.548 -19.356 12.595 1.00 75.50 210 THR A C 1
ATOM 1708 O O . THR A 1 210 ? 5.583 -19.907 12.210 1.00 75.50 210 THR A O 1
ATOM 1711 N N . ILE A 1 211 ? 3.694 -18.754 11.765 1.00 81.81 211 ILE A N 1
ATOM 1712 C CA . ILE A 1 211 ? 3.890 -18.617 10.318 1.00 81.81 211 ILE A CA 1
ATOM 1713 C C . ILE A 1 211 ? 4.556 -17.269 10.036 1.00 81.81 211 ILE A C 1
ATOM 1715 O O . ILE A 1 211 ? 4.023 -16.209 10.367 1.00 81.81 211 ILE A O 1
ATOM 1719 N N . THR A 1 212 ? 5.740 -17.295 9.422 1.00 81.31 212 THR A N 1
ATOM 1720 C CA . THR A 1 212 ? 6.445 -16.076 8.999 1.00 81.31 212 THR A CA 1
ATOM 1721 C C . THR A 1 212 ? 6.521 -16.009 7.482 1.00 81.31 212 THR A C 1
ATOM 1723 O O . THR A 1 212 ? 7.247 -16.786 6.861 1.00 81.31 212 THR A O 1
ATOM 1726 N N . TYR A 1 213 ? 5.814 -15.050 6.885 1.00 83.19 213 TYR A N 1
ATOM 1727 C CA . TYR A 1 213 ? 5.867 -14.821 5.442 1.00 83.19 213 TYR A CA 1
ATOM 1728 C C . TYR A 1 213 ? 7.204 -14.219 5.022 1.00 83.19 213 TYR A C 1
ATOM 1730 O O . TYR A 1 213 ? 7.740 -13.297 5.643 1.00 83.19 213 TYR A O 1
ATOM 1738 N N . HIS A 1 214 ? 7.731 -14.735 3.921 1.00 86.25 214 HIS A N 1
ATOM 1739 C CA . HIS A 1 214 ? 8.858 -14.148 3.229 1.00 86.25 214 HIS A CA 1
ATOM 1740 C C . HIS A 1 214 ? 8.431 -12.901 2.457 1.00 86.25 214 HIS A C 1
ATOM 1742 O O . HIS A 1 214 ? 7.278 -12.720 2.071 1.00 86.25 214 HIS A O 1
ATOM 1748 N N . ARG A 1 215 ? 9.416 -12.053 2.158 1.00 87.06 215 ARG A N 1
ATOM 1749 C CA . ARG A 1 215 ? 9.254 -10.913 1.256 1.00 87.06 215 ARG A CA 1
ATOM 1750 C C . ARG A 1 215 ? 8.620 -11.355 -0.064 1.00 87.06 215 ARG A C 1
ATOM 1752 O O . ARG A 1 215 ? 9.187 -12.188 -0.771 1.00 87.06 215 ARG A O 1
ATOM 1759 N N . ILE A 1 216 ? 7.513 -10.722 -0.451 1.00 89.31 216 ILE A N 1
ATOM 1760 C CA . ILE A 1 216 ? 6.752 -11.102 -1.654 1.00 89.31 216 ILE A CA 1
ATOM 1761 C C . ILE A 1 216 ? 7.598 -11.108 -2.939 1.00 89.31 216 ILE A C 1
ATOM 1763 O O . ILE A 1 216 ? 7.415 -11.958 -3.805 1.00 89.31 216 ILE A O 1
ATOM 1767 N N . HIS A 1 217 ? 8.578 -10.209 -3.070 1.00 87.25 217 HIS A N 1
ATOM 1768 C CA . HIS A 1 217 ? 9.450 -10.194 -4.246 1.00 87.25 217 HIS A CA 1
ATOM 1769 C C . HIS A 1 217 ? 10.395 -11.403 -4.305 1.00 87.25 217 HIS A C 1
ATOM 1771 O O . HIS A 1 217 ? 10.777 -11.792 -5.402 1.00 87.25 217 HIS A O 1
ATOM 1777 N N . HIS A 1 218 ? 10.745 -12.032 -3.175 1.00 90.19 218 HIS A N 1
ATOM 1778 C CA . HIS A 1 218 ? 11.497 -13.292 -3.179 1.00 90.19 218 HIS A CA 1
ATOM 1779 C C . HIS A 1 218 ? 10.637 -14.449 -3.687 1.00 90.19 218 HIS A C 1
ATOM 1781 O O . HIS A 1 218 ? 11.116 -15.251 -4.486 1.00 90.19 218 HIS A O 1
ATOM 1787 N N . TYR A 1 219 ? 9.369 -14.508 -3.267 1.00 91.69 219 TYR A N 1
ATOM 1788 C CA . TYR A 1 219 ? 8.408 -15.479 -3.788 1.00 91.69 219 TYR A CA 1
ATOM 1789 C C . TYR A 1 219 ? 8.278 -15.341 -5.310 1.00 91.69 219 TYR A C 1
ATOM 1791 O O . TYR A 1 219 ? 8.582 -16.275 -6.052 1.00 91.69 219 TYR A O 1
ATOM 1799 N N . TRP A 1 220 ? 7.954 -14.137 -5.792 1.00 93.25 220 TRP A N 1
ATOM 1800 C CA . TRP A 1 220 ? 7.815 -13.893 -7.226 1.00 93.25 220 TRP A CA 1
ATOM 1801 C C . TRP A 1 220 ? 9.125 -14.079 -7.993 1.00 93.25 220 TRP A C 1
ATOM 1803 O O . TRP A 1 220 ? 9.093 -14.556 -9.119 1.00 93.25 220 TRP A O 1
ATOM 1813 N N . ALA A 1 221 ? 10.290 -13.782 -7.412 1.00 91.69 221 ALA A N 1
ATOM 1814 C CA . ALA A 1 221 ? 11.565 -14.073 -8.066 1.00 91.69 221 ALA A CA 1
ATOM 1815 C C . ALA A 1 221 ? 11.739 -15.575 -8.346 1.00 91.69 221 ALA A C 1
ATOM 1817 O O . ALA A 1 221 ? 12.219 -15.935 -9.419 1.00 91.69 221 ALA A O 1
ATOM 1818 N N . LYS A 1 222 ? 11.318 -16.453 -7.425 1.00 91.06 222 LYS A N 1
ATOM 1819 C CA . LYS A 1 222 ? 11.351 -17.907 -7.639 1.00 91.06 222 LYS A CA 1
ATOM 1820 C C . LYS A 1 222 ? 10.351 -18.336 -8.717 1.00 91.06 222 LYS A C 1
ATOM 1822 O O . LYS A 1 222 ? 10.736 -19.045 -9.644 1.00 91.06 222 LYS A O 1
ATOM 1827 N N . VAL A 1 223 ? 9.109 -17.847 -8.650 1.00 90.56 223 VAL A N 1
ATOM 1828 C CA . VAL A 1 223 ? 8.051 -18.157 -9.635 1.00 90.56 223 VAL A CA 1
ATOM 1829 C C . VAL A 1 223 ? 8.447 -17.710 -11.045 1.00 90.56 223 VAL A C 1
ATOM 1831 O O . VAL A 1 223 ? 8.382 -18.485 -11.994 1.00 90.56 223 VAL A O 1
ATOM 1834 N N . LEU A 1 224 ? 8.932 -16.477 -11.195 1.00 91.31 224 LEU A N 1
ATOM 1835 C CA . LEU A 1 224 ? 9.287 -15.897 -12.494 1.00 91.31 224 LEU A CA 1
ATOM 1836 C C . LEU A 1 224 ? 10.590 -16.465 -13.087 1.00 91.31 224 LEU A C 1
ATOM 1838 O O . LEU A 1 224 ? 10.878 -16.231 -14.264 1.00 91.31 224 LEU A O 1
ATOM 1842 N N . ASN A 1 225 ? 11.385 -17.187 -12.291 1.00 91.00 225 ASN A N 1
ATOM 1843 C CA . ASN A 1 225 ? 12.576 -17.904 -12.749 1.00 91.00 225 ASN A CA 1
ATOM 1844 C C . ASN A 1 225 ? 12.290 -19.357 -13.151 1.00 91.00 225 ASN A C 1
ATOM 1846 O O . ASN A 1 225 ? 13.209 -20.032 -13.618 1.00 91.00 225 ASN A O 1
ATOM 1850 N N . MET A 1 226 ? 11.049 -19.837 -13.014 1.00 88.19 226 MET A N 1
ATOM 1851 C CA . MET A 1 226 ? 10.669 -21.145 -13.538 1.00 88.19 226 MET A CA 1
ATOM 1852 C C . MET A 1 226 ? 10.853 -21.187 -15.059 1.00 88.19 226 MET A C 1
ATOM 1854 O O . MET A 1 226 ? 10.480 -20.253 -15.781 1.00 88.19 226 MET A O 1
ATOM 1858 N N . ARG A 1 227 ? 11.423 -22.295 -15.539 1.00 89.62 227 ARG A N 1
ATOM 1859 C CA . ARG A 1 227 ? 11.704 -22.532 -16.956 1.00 89.62 227 ARG A CA 1
ATOM 1860 C C . ARG A 1 227 ? 10.919 -23.724 -17.483 1.00 89.62 227 ARG A C 1
ATOM 1862 O O . ARG A 1 227 ? 10.657 -24.672 -16.745 1.00 89.62 227 ARG A O 1
ATOM 1869 N N . ASN A 1 228 ? 10.532 -23.653 -18.751 1.00 86.19 228 ASN A N 1
ATOM 1870 C CA . ASN A 1 228 ? 9.954 -24.781 -19.471 1.00 86.19 228 ASN A CA 1
ATOM 1871 C C . ASN A 1 228 ? 11.050 -25.795 -19.865 1.00 86.19 228 ASN A C 1
ATOM 1873 O O . ASN A 1 228 ? 12.239 -25.572 -19.633 1.00 86.19 228 ASN A O 1
ATOM 1877 N N . GLN A 1 229 ? 10.648 -26.908 -20.484 1.00 82.44 229 GLN A N 1
ATOM 1878 C CA . GLN A 1 229 ? 11.578 -27.935 -20.979 1.00 82.44 229 GLN A CA 1
ATOM 1879 C C . GLN A 1 229 ? 12.557 -27.396 -22.038 1.00 82.44 229 GLN A C 1
ATOM 1881 O O . GLN A 1 229 ? 13.656 -27.920 -22.179 1.00 82.44 229 GLN A O 1
ATOM 1886 N N . SER A 1 230 ? 12.183 -26.325 -22.742 1.00 80.12 230 SER A N 1
ATOM 1887 C CA . SER A 1 230 ? 13.004 -25.642 -23.748 1.00 80.12 230 SER A CA 1
ATOM 1888 C C . SER A 1 230 ? 14.011 -24.645 -23.150 1.00 80.12 230 SER A C 1
ATOM 1890 O O . SER A 1 230 ? 14.833 -24.102 -23.878 1.00 80.12 230 SER A O 1
ATOM 1892 N N . GLY A 1 231 ? 13.981 -24.405 -21.833 1.00 83.19 231 GLY A N 1
ATOM 1893 C CA . GLY A 1 231 ? 14.873 -23.470 -21.140 1.00 83.19 231 GLY A CA 1
ATOM 1894 C C . GLY A 1 231 ? 14.396 -22.011 -21.096 1.00 83.19 231 GLY A C 1
ATOM 1895 O O . GLY A 1 231 ? 15.063 -21.186 -20.457 1.00 83.19 231 GLY A O 1
ATOM 1896 N N . ASP A 1 232 ? 13.242 -21.705 -21.692 1.00 86.25 232 ASP A N 1
ATOM 1897 C CA . ASP A 1 232 ? 12.607 -20.387 -21.691 1.00 86.25 232 ASP A CA 1
ATOM 1898 C C . ASP A 1 232 ? 11.800 -20.141 -20.417 1.00 86.25 232 ASP A C 1
ATOM 1900 O O . ASP A 1 232 ? 11.320 -21.065 -19.755 1.00 86.25 232 ASP A O 1
ATOM 1904 N N . LYS A 1 233 ? 11.619 -18.863 -20.069 1.00 89.81 233 LYS A N 1
ATOM 1905 C CA . LYS A 1 233 ? 10.782 -18.471 -18.929 1.00 89.81 233 LYS A CA 1
ATOM 1906 C C . LYS A 1 233 ? 9.324 -18.817 -19.202 1.00 89.81 233 LYS A C 1
ATOM 1908 O O . LYS A 1 233 ? 8.799 -18.465 -20.250 1.00 89.81 233 LYS A O 1
ATOM 1913 N N . ILE A 1 234 ? 8.664 -19.423 -18.216 1.00 89.44 234 ILE A N 1
ATOM 1914 C CA . ILE A 1 234 ? 7.241 -19.789 -18.316 1.00 89.44 234 ILE A CA 1
ATOM 1915 C C . ILE A 1 234 ? 6.336 -18.544 -18.287 1.00 89.44 234 ILE A C 1
ATOM 1917 O O . ILE A 1 234 ? 5.282 -18.539 -18.910 1.00 89.44 234 ILE A O 1
ATOM 1921 N N . PHE A 1 235 ? 6.755 -17.488 -17.578 1.00 92.06 235 PHE A N 1
ATOM 1922 C CA . PHE A 1 235 ? 5.908 -16.333 -17.243 1.00 92.06 235 PHE A CA 1
ATOM 1923 C C . PHE A 1 235 ? 6.499 -14.971 -17.677 1.00 92.06 235 PHE A C 1
ATOM 1925 O O . PHE A 1 235 ? 6.731 -14.101 -16.826 1.00 92.06 235 PHE A O 1
ATOM 1932 N N . PRO A 1 236 ? 6.849 -14.757 -18.961 1.00 91.50 236 PRO A N 1
ATOM 1933 C CA . PRO A 1 236 ? 7.494 -13.524 -19.407 1.00 91.50 236 PRO A CA 1
ATOM 1934 C C . PRO A 1 236 ? 6.590 -12.285 -19.324 1.00 91.50 236 PRO A C 1
ATOM 1936 O O . PRO A 1 236 ? 7.082 -11.214 -18.952 1.00 91.50 236 PRO A O 1
ATOM 1939 N N . VAL A 1 237 ? 5.295 -12.388 -19.639 1.00 92.69 237 VAL A N 1
ATOM 1940 C CA . VAL A 1 237 ? 4.370 -11.241 -19.613 1.00 92.69 237 VAL A CA 1
ATOM 1941 C C . VAL A 1 237 ? 3.890 -10.964 -18.187 1.00 92.69 237 VAL A C 1
ATOM 1943 O O . VAL A 1 237 ? 3.875 -9.809 -17.750 1.00 92.69 237 VAL A O 1
ATOM 1946 N N . LEU A 1 238 ? 3.607 -12.007 -17.407 1.00 92.31 238 LEU A N 1
ATOM 1947 C CA . LEU A 1 238 ? 3.285 -11.901 -15.985 1.00 92.31 238 LEU A CA 1
ATOM 1948 C C . LEU A 1 238 ? 4.445 -11.282 -15.193 1.00 92.31 238 LEU A C 1
ATOM 1950 O O . LEU A 1 238 ? 4.208 -10.449 -14.317 1.00 92.31 238 LEU A O 1
ATOM 1954 N N . ALA A 1 239 ? 5.700 -11.572 -15.557 1.00 92.75 239 ALA A N 1
ATOM 1955 C CA . ALA A 1 239 ? 6.860 -10.912 -14.960 1.00 92.75 239 ALA A CA 1
ATOM 1956 C C . ALA A 1 239 ? 6.817 -9.384 -15.113 1.00 92.75 239 ALA A C 1
ATOM 1958 O O . ALA A 1 239 ? 7.197 -8.673 -14.180 1.00 92.75 239 ALA A O 1
ATOM 1959 N N . LYS A 1 240 ? 6.359 -8.865 -16.263 1.00 92.69 240 LYS A N 1
ATOM 1960 C CA . LYS A 1 240 ? 6.206 -7.415 -16.472 1.00 92.69 240 LYS A CA 1
ATOM 1961 C C . LYS A 1 240 ? 5.179 -6.840 -15.497 1.00 92.69 240 LYS A C 1
ATOM 1963 O O . LYS A 1 240 ? 5.442 -5.808 -14.883 1.00 92.69 240 LYS A O 1
ATOM 1968 N N . LEU A 1 241 ? 4.050 -7.531 -15.310 1.00 92.69 241 LEU A N 1
ATOM 1969 C CA . LEU A 1 241 ? 2.960 -7.078 -14.437 1.00 92.69 241 LEU A CA 1
ATOM 1970 C C . LEU A 1 241 ? 3.409 -7.042 -12.981 1.00 92.69 241 LEU A C 1
ATOM 1972 O O . LEU A 1 241 ? 3.269 -6.027 -12.301 1.00 92.69 241 LEU A O 1
ATOM 1976 N N . VAL A 1 242 ? 3.973 -8.151 -12.511 1.00 92.44 242 VAL A N 1
ATOM 1977 C CA . VAL A 1 242 ? 4.432 -8.302 -11.131 1.00 92.44 242 VAL A CA 1
ATOM 1978 C C . VAL A 1 242 ? 5.490 -7.250 -10.809 1.00 92.44 242 VAL A C 1
ATOM 1980 O O . VAL A 1 242 ? 5.381 -6.554 -9.807 1.00 92.44 242 VAL A O 1
ATOM 1983 N N . LYS A 1 243 ? 6.482 -7.054 -11.685 1.00 91.38 243 LYS A N 1
ATOM 1984 C CA . LYS A 1 243 ? 7.509 -6.024 -11.473 1.00 91.38 243 LYS A CA 1
ATOM 1985 C C . LYS A 1 243 ? 6.907 -4.622 -11.430 1.00 91.38 243 LYS A C 1
ATOM 1987 O O . LYS A 1 243 ? 7.183 -3.878 -10.498 1.00 91.38 243 LYS A O 1
ATOM 1992 N N . ALA A 1 244 ? 6.051 -4.280 -12.391 1.00 90.44 244 ALA A N 1
ATOM 1993 C CA . ALA A 1 244 ? 5.424 -2.964 -12.454 1.00 90.44 244 ALA A CA 1
ATOM 1994 C C . ALA A 1 244 ? 4.593 -2.641 -11.207 1.00 90.44 244 ALA A C 1
ATOM 1996 O O . ALA A 1 244 ? 4.649 -1.532 -10.682 1.00 90.44 244 ALA A O 1
ATOM 1997 N N . THR A 1 245 ? 3.829 -3.620 -10.729 1.00 90.69 245 THR A N 1
ATOM 1998 C CA . THR A 1 245 ? 2.963 -3.460 -9.561 1.00 90.69 245 THR A CA 1
ATOM 1999 C C . THR A 1 245 ? 3.752 -3.430 -8.255 1.00 90.69 245 THR A C 1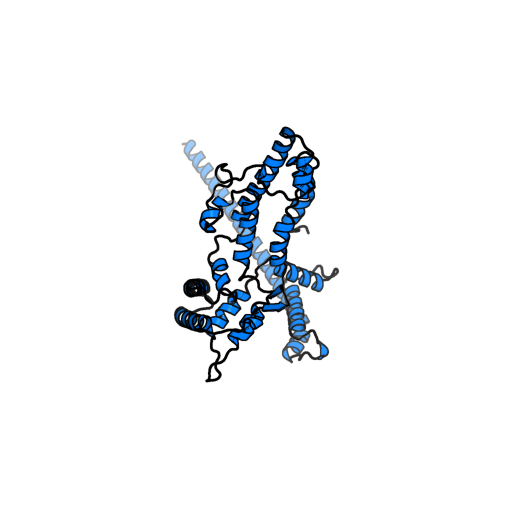
ATOM 2001 O O . THR A 1 245 ? 3.493 -2.565 -7.426 1.00 90.69 245 THR A O 1
ATOM 2004 N N . LEU A 1 246 ? 4.755 -4.297 -8.073 1.00 88.69 246 LEU A N 1
ATOM 2005 C CA . LEU A 1 246 ? 5.581 -4.321 -6.858 1.00 88.69 246 LEU A CA 1
ATOM 2006 C C . LEU A 1 246 ? 6.526 -3.114 -6.733 1.00 88.69 246 LEU A C 1
ATOM 2008 O O . LEU A 1 246 ? 7.019 -2.850 -5.639 1.00 88.69 246 LEU A O 1
ATOM 2012 N N . CYS A 1 247 ? 6.751 -2.355 -7.810 1.00 86.44 247 CYS A N 1
ATOM 2013 C CA . CYS A 1 247 ? 7.437 -1.060 -7.758 1.00 86.44 247 CYS A CA 1
ATOM 2014 C C . CYS A 1 247 ? 6.561 0.078 -7.202 1.00 86.44 247 CYS A C 1
ATOM 2016 O O . CYS A 1 247 ? 7.070 1.174 -6.963 1.00 86.44 247 CYS A O 1
ATOM 2018 N N . LEU A 1 248 ? 5.258 -0.142 -7.002 1.00 84.44 248 LEU A N 1
ATOM 2019 C CA . LEU A 1 248 ? 4.378 0.865 -6.422 1.00 84.44 248 LEU A CA 1
ATOM 2020 C C . LEU A 1 248 ? 4.645 1.024 -4.924 1.00 84.44 248 LEU A C 1
ATOM 2022 O O . LEU A 1 248 ? 4.681 0.056 -4.162 1.00 84.44 248 LEU A O 1
ATOM 2026 N N . LEU A 1 249 ? 4.770 2.278 -4.497 1.00 77.88 249 LEU A N 1
ATOM 2027 C CA . LEU A 1 249 ? 4.923 2.618 -3.088 1.00 77.88 249 LEU A CA 1
ATOM 2028 C C . LEU A 1 249 ? 3.612 2.333 -2.347 1.00 77.88 249 LEU A C 1
ATOM 2030 O O . LEU A 1 249 ? 2.549 2.823 -2.727 1.00 77.88 249 LEU A O 1
ATOM 2034 N N . HIS A 1 250 ? 3.698 1.556 -1.270 1.00 79.25 250 HIS A N 1
ATOM 2035 C CA . HIS A 1 250 ? 2.550 1.196 -0.434 1.00 79.25 250 HIS A CA 1
ATOM 2036 C C . HIS A 1 250 ? 2.337 2.181 0.727 1.00 79.25 250 HIS A C 1
ATOM 2038 O O . HIS A 1 250 ? 1.291 2.163 1.371 1.00 79.25 250 HIS A O 1
ATOM 2044 N N . GLY A 1 251 ? 3.312 3.056 0.996 1.00 74.12 251 GLY A N 1
ATOM 2045 C CA . GLY A 1 251 ? 3.264 4.008 2.096 1.00 74.12 251 GLY A CA 1
ATOM 2046 C C . GLY A 1 251 ? 4.199 5.199 1.918 1.00 74.12 251 GLY A C 1
ATOM 2047 O O . GLY A 1 251 ? 5.040 5.260 1.024 1.00 74.12 251 GLY A O 1
ATOM 2048 N N . ASN A 1 252 ? 4.067 6.167 2.823 1.00 70.06 252 ASN A N 1
ATOM 2049 C CA . ASN A 1 252 ? 4.875 7.390 2.806 1.00 70.06 252 ASN A CA 1
ATOM 2050 C C . ASN A 1 252 ? 6.287 7.194 3.384 1.00 70.06 252 ASN A C 1
ATOM 2052 O O . ASN A 1 252 ? 7.099 8.122 3.344 1.00 70.06 252 ASN A O 1
ATOM 2056 N N . ALA A 1 253 ? 6.586 6.028 3.966 1.00 69.50 253 ALA A N 1
ATOM 2057 C CA . ALA A 1 253 ? 7.885 5.768 4.571 1.00 69.50 253 ALA A CA 1
ATOM 2058 C C . ALA A 1 253 ? 9.015 5.759 3.542 1.00 69.50 253 ALA A C 1
ATOM 2060 O O . ALA A 1 253 ? 10.092 6.253 3.856 1.00 69.50 253 ALA A O 1
ATOM 2061 N N . ASP A 1 254 ? 8.770 5.301 2.314 1.00 66.12 254 ASP A N 1
ATOM 2062 C CA . ASP A 1 254 ? 9.782 5.317 1.253 1.00 66.12 254 ASP A CA 1
ATOM 2063 C C . ASP A 1 254 ? 10.164 6.750 0.864 1.00 66.12 254 ASP A C 1
ATOM 2065 O O . ASP A 1 254 ? 11.348 7.087 0.798 1.00 66.12 254 ASP A O 1
ATOM 2069 N N . VAL A 1 255 ? 9.176 7.645 0.742 1.00 66.62 255 VAL A N 1
ATOM 2070 C CA . VAL A 1 255 ? 9.416 9.078 0.513 1.00 66.62 255 VAL A CA 1
ATOM 2071 C C . VAL A 1 255 ? 10.185 9.684 1.684 1.00 66.62 255 VAL A C 1
ATOM 2073 O O . VAL A 1 255 ? 11.208 10.335 1.472 1.00 66.62 255 VAL A O 1
ATOM 2076 N N . LYS A 1 256 ? 9.749 9.436 2.926 1.00 68.75 256 LYS A N 1
ATOM 2077 C CA . LYS A 1 256 ? 10.435 9.940 4.128 1.00 68.75 256 LYS A CA 1
ATOM 2078 C C . LYS A 1 256 ? 11.867 9.424 4.228 1.00 68.75 256 LYS A C 1
ATOM 2080 O O . LYS A 1 256 ? 12.757 10.192 4.571 1.00 68.75 256 LYS A O 1
ATOM 2085 N N . ARG A 1 257 ? 12.104 8.157 3.890 1.00 71.38 257 ARG A N 1
ATOM 2086 C CA . ARG A 1 257 ? 13.437 7.553 3.879 1.00 71.38 257 ARG A CA 1
ATOM 2087 C C . 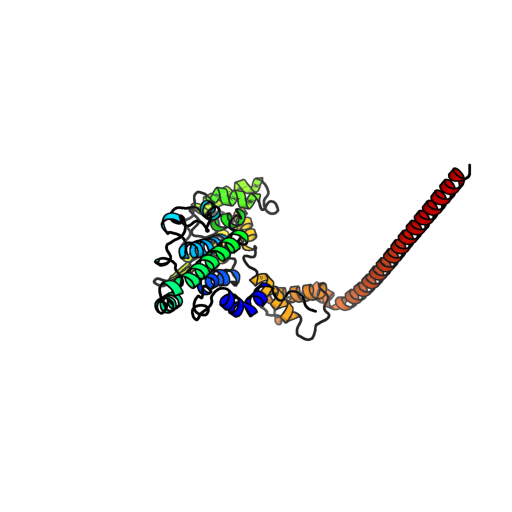ARG A 1 257 ? 14.306 8.196 2.812 1.00 71.38 257 ARG A C 1
ATOM 2089 O O . ARG A 1 257 ? 15.425 8.579 3.129 1.00 71.38 257 ARG A O 1
ATOM 2096 N N . SER A 1 258 ? 13.774 8.416 1.607 1.00 67.69 258 SER A N 1
ATOM 2097 C CA . SER A 1 258 ? 14.497 9.143 0.561 1.00 67.69 258 SER A CA 1
ATOM 2098 C C . SER A 1 258 ? 14.899 10.540 1.055 1.00 67.69 258 SER A C 1
ATOM 2100 O O . SER A 1 258 ? 16.058 10.930 0.937 1.00 67.69 258 SER A O 1
ATOM 2102 N N . LEU A 1 259 ? 13.991 11.274 1.708 1.00 69.38 259 LEU A N 1
ATOM 2103 C CA . LEU A 1 259 ? 14.277 12.590 2.287 1.00 69.38 259 LEU A CA 1
ATOM 2104 C C . LEU A 1 259 ? 15.318 12.525 3.412 1.00 69.38 259 LEU A C 1
ATOM 2106 O O . LEU A 1 259 ? 16.198 13.380 3.457 1.00 69.38 259 LEU A O 1
ATOM 2110 N N . SER A 1 260 ? 15.279 11.506 4.272 1.00 75.25 260 SER A N 1
ATOM 2111 C CA . SER A 1 260 ? 16.313 11.274 5.289 1.00 75.25 260 SER A CA 1
ATOM 2112 C C . SER A 1 260 ? 17.680 10.981 4.672 1.00 75.25 260 SER A C 1
ATOM 2114 O O . SER A 1 260 ? 18.683 11.493 5.162 1.00 75.25 260 SER A O 1
ATOM 2116 N N . VAL A 1 261 ? 17.734 10.220 3.574 1.00 70.31 261 VAL A N 1
ATOM 2117 C CA . VAL A 1 261 ? 18.974 9.991 2.815 1.00 70.31 261 VAL A CA 1
ATOM 2118 C C . VAL A 1 261 ? 19.483 11.305 2.225 1.00 70.31 261 VAL A C 1
ATOM 2120 O O . VAL A 1 261 ? 20.646 11.629 2.428 1.00 70.31 261 VAL A O 1
ATOM 2123 N N . ALA A 1 262 ? 18.617 12.130 1.616 1.00 67.31 262 ALA A N 1
ATOM 2124 C CA . ALA A 1 262 ? 19.022 13.483 1.204 1.00 67.31 262 ALA A CA 1
ATOM 2125 C C . ALA A 1 262 ? 19.559 14.294 2.378 1.00 67.31 262 ALA A C 1
ATOM 2127 O O . ALA A 1 262 ? 20.577 14.949 2.233 1.00 67.31 262 ALA A O 1
ATOM 2128 N N . LYS A 1 263 ? 18.906 14.252 3.540 1.00 70.19 263 LYS A N 1
ATOM 2129 C CA . LYS A 1 263 ? 19.369 14.984 4.720 1.00 70.19 263 LYS A CA 1
ATOM 2130 C C . LYS A 1 263 ? 20.760 14.521 5.167 1.00 70.19 263 LYS A C 1
ATOM 2132 O O . LYS A 1 263 ? 21.559 15.354 5.574 1.00 70.19 263 LYS A O 1
ATOM 2137 N N . LYS A 1 264 ? 21.059 13.221 5.065 1.00 71.00 264 LYS A N 1
ATOM 2138 C CA . LYS A 1 264 ? 22.394 12.671 5.343 1.00 71.00 264 LYS A CA 1
ATOM 2139 C C . LYS A 1 264 ? 23.427 13.157 4.318 1.00 71.00 264 LYS A C 1
ATOM 2141 O O . LYS A 1 264 ? 24.505 13.571 4.719 1.00 71.00 264 LYS A O 1
ATOM 2146 N N . VAL A 1 265 ? 23.073 13.155 3.031 1.00 68.00 265 VAL A N 1
ATOM 2147 C CA . VAL A 1 265 ? 23.934 13.615 1.923 1.00 68.00 265 VAL A CA 1
ATOM 2148 C C . VAL A 1 265 ? 24.186 15.129 1.976 1.00 68.00 265 VAL A C 1
ATOM 2150 O O . VAL A 1 265 ? 25.283 15.580 1.677 1.00 68.00 265 VAL A O 1
ATOM 2153 N N . LEU A 1 266 ? 23.191 15.916 2.388 1.00 63.84 266 LEU A N 1
ATOM 2154 C CA . LEU A 1 266 ? 23.280 17.374 2.511 1.00 63.84 266 LEU A CA 1
ATOM 2155 C C . LEU A 1 266 ? 24.123 17.829 3.717 1.00 63.84 266 LEU A C 1
ATOM 2157 O O . LEU A 1 266 ? 24.546 18.978 3.757 1.00 63.84 266 LEU A O 1
ATOM 2161 N N . GLY A 1 267 ? 24.370 16.978 4.718 1.00 60.22 267 GLY A N 1
ATOM 2162 C CA . GLY A 1 267 ? 25.046 17.392 5.953 1.00 60.22 267 GLY A CA 1
ATOM 2163 C C . GLY A 1 267 ? 24.405 18.620 6.634 1.00 60.22 267 GLY A C 1
ATOM 2164 O O . GLY A 1 267 ? 23.341 19.106 6.251 1.00 60.22 267 GLY A O 1
ATOM 2165 N N . THR A 1 268 ? 25.036 19.133 7.689 1.00 55.78 268 THR A N 1
ATOM 2166 C CA . THR A 1 268 ? 24.625 20.391 8.347 1.00 55.78 268 THR A CA 1
ATOM 2167 C C . THR A 1 268 ? 25.194 21.635 7.664 1.00 55.78 268 THR A C 1
ATOM 2169 O O . THR A 1 268 ? 24.647 22.721 7.840 1.00 55.78 268 THR A O 1
ATOM 2172 N N . GLU A 1 269 ? 26.252 21.484 6.863 1.00 54.16 269 GLU A N 1
ATOM 2173 C CA . GLU A 1 269 ? 26.993 22.605 6.270 1.00 54.16 269 GLU A CA 1
ATOM 2174 C C . GLU A 1 269 ? 26.571 22.949 4.828 1.00 54.16 269 GLU A C 1
ATOM 2176 O O . GLU A 1 269 ? 26.758 24.083 4.388 1.00 54.16 269 GLU A O 1
ATOM 2181 N N . TRP A 1 270 ? 25.916 22.038 4.093 1.00 54.09 270 TRP A N 1
ATOM 2182 C CA . TRP A 1 270 ? 25.583 22.244 2.675 1.00 54.09 270 TRP A CA 1
ATOM 2183 C C . TRP A 1 270 ? 24.176 22.816 2.494 1.00 54.09 270 TRP A C 1
ATOM 2185 O O . TRP A 1 270 ? 23.259 22.181 1.973 1.00 54.09 270 TRP A O 1
ATOM 2195 N N . THR A 1 271 ? 23.985 24.057 2.931 1.00 56.50 271 THR A N 1
ATOM 2196 C CA . THR A 1 271 ? 22.677 24.738 2.876 1.00 56.50 271 THR A CA 1
ATOM 2197 C C . THR A 1 271 ? 22.336 25.355 1.509 1.00 56.50 271 THR A C 1
ATOM 2199 O O . THR A 1 271 ? 21.229 25.861 1.330 1.00 56.50 271 THR A O 1
ATOM 2202 N N . LEU A 1 272 ? 23.246 25.283 0.528 1.00 59.88 272 LEU A N 1
ATOM 2203 C CA . LEU A 1 272 ? 23.168 25.990 -0.763 1.00 59.88 272 LEU A CA 1
ATOM 2204 C C . LEU A 1 272 ? 23.392 25.080 -1.987 1.00 59.88 272 LEU A C 1
ATOM 2206 O O . LEU A 1 272 ? 24.010 25.479 -2.972 1.00 59.88 272 LEU A O 1
ATOM 2210 N N . LEU A 1 273 ? 22.880 23.84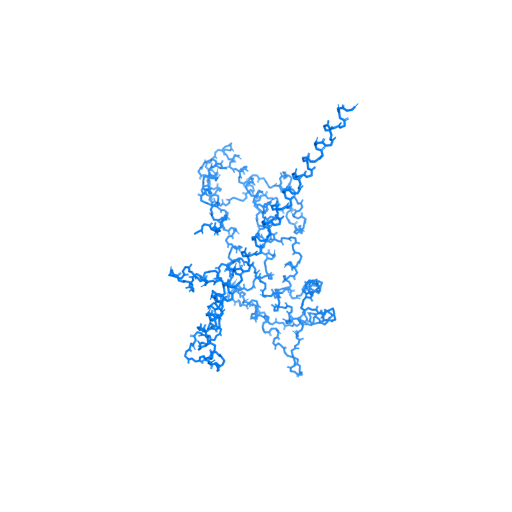9 -1.956 1.00 68.50 273 LEU A N 1
ATOM 2211 C CA . LEU A 1 273 ? 22.895 22.971 -3.132 1.00 68.50 273 LEU A CA 1
ATOM 2212 C C . LEU A 1 273 ? 21.636 23.169 -3.985 1.00 68.50 273 LEU A C 1
ATOM 2214 O O . LEU A 1 273 ? 20.516 23.208 -3.474 1.00 68.50 273 LEU A O 1
ATOM 2218 N N . THR A 1 274 ? 21.815 23.278 -5.305 1.00 73.62 274 THR A N 1
ATOM 2219 C CA . THR A 1 274 ? 20.690 23.278 -6.249 1.00 73.62 274 THR A CA 1
ATOM 2220 C C . THR A 1 274 ? 20.076 21.880 -6.338 1.00 73.62 274 THR A C 1
ATOM 2222 O O . THR A 1 274 ? 20.732 20.879 -6.044 1.00 73.62 274 THR A O 1
ATOM 2225 N N . ALA A 1 275 ? 18.818 21.785 -6.782 1.00 74.38 275 ALA A N 1
ATOM 2226 C CA . ALA A 1 275 ? 18.138 20.497 -6.949 1.00 74.38 275 ALA A CA 1
ATOM 2227 C C . ALA A 1 275 ? 18.915 19.528 -7.863 1.00 74.38 275 ALA A C 1
ATOM 2229 O O . ALA A 1 275 ? 18.978 18.335 -7.584 1.00 74.38 275 ALA A O 1
ATOM 2230 N N . GLU A 1 276 ? 19.565 20.044 -8.910 1.00 75.50 276 GLU A N 1
ATOM 2231 C CA . GLU A 1 276 ? 20.422 19.258 -9.807 1.00 75.50 276 GLU A CA 1
ATOM 2232 C C . GLU A 1 276 ? 21.626 18.655 -9.079 1.00 75.50 276 GLU A C 1
ATOM 2234 O O . GLU A 1 276 ? 21.907 17.471 -9.242 1.00 75.50 276 GLU A O 1
ATOM 2239 N N . SER A 1 277 ? 22.306 19.437 -8.234 1.00 77.31 277 SER A N 1
ATOM 2240 C CA . SER A 1 277 ? 23.442 18.946 -7.448 1.00 77.31 277 SER A CA 1
ATOM 2241 C C . SER A 1 277 ? 23.011 17.883 -6.436 1.00 77.31 277 SER A C 1
ATOM 2243 O O . SER A 1 277 ? 23.707 16.888 -6.259 1.00 77.31 277 SER A O 1
ATOM 2245 N N . ILE A 1 278 ? 21.842 18.052 -5.808 1.00 77.75 278 ILE A N 1
ATOM 2246 C CA . ILE A 1 278 ? 21.275 17.056 -4.885 1.00 77.75 278 ILE A CA 1
ATOM 2247 C C . ILE A 1 278 ? 20.958 15.753 -5.624 1.00 77.75 278 ILE A C 1
ATOM 2249 O O . ILE A 1 278 ? 21.278 14.675 -5.127 1.00 77.75 278 ILE A O 1
ATOM 2253 N N . ASN A 1 279 ? 20.357 15.844 -6.813 1.00 80.50 279 ASN A N 1
ATOM 2254 C CA . ASN A 1 279 ? 20.066 14.676 -7.641 1.00 80.50 279 ASN A CA 1
ATOM 2255 C C . ASN A 1 279 ? 21.353 13.974 -8.089 1.00 80.50 279 ASN A C 1
ATOM 2257 O O . ASN A 1 279 ? 21.429 12.756 -7.993 1.00 80.50 279 ASN A O 1
ATOM 2261 N N . GLY A 1 280 ? 22.376 14.726 -8.507 1.00 80.62 280 GLY A N 1
ATOM 2262 C CA . GLY A 1 280 ? 23.682 14.174 -8.872 1.00 80.62 280 GLY A CA 1
ATOM 2263 C C . GLY A 1 280 ? 24.350 13.428 -7.716 1.00 80.62 280 GLY A C 1
ATOM 2264 O O . GLY A 1 280 ? 24.762 12.284 -7.882 1.00 80.62 280 GLY A O 1
ATOM 2265 N N . LEU A 1 281 ? 24.388 14.027 -6.521 1.00 80.44 281 LEU A N 1
ATOM 2266 C CA . LEU A 1 281 ? 24.941 13.375 -5.329 1.00 80.44 281 LEU A CA 1
ATOM 2267 C C . LEU A 1 281 ? 24.165 12.109 -4.950 1.00 80.44 281 LEU A C 1
ATOM 2269 O O . LEU A 1 281 ? 24.774 11.098 -4.613 1.00 80.44 281 LEU A O 1
ATOM 2273 N N . ARG A 1 282 ? 22.830 12.143 -5.038 1.00 79.50 282 ARG A N 1
ATOM 2274 C CA . ARG A 1 282 ? 21.999 10.957 -4.798 1.00 79.50 282 ARG A CA 1
ATOM 2275 C C . ARG A 1 282 ? 22.255 9.847 -5.808 1.00 79.50 282 ARG A C 1
ATOM 2277 O O . ARG A 1 282 ? 22.367 8.703 -5.398 1.00 79.50 282 ARG A O 1
ATOM 2284 N N . LEU A 1 283 ? 22.374 10.173 -7.096 1.00 82.69 283 LEU A N 1
ATOM 2285 C CA . LEU A 1 283 ? 22.673 9.183 -8.134 1.00 82.69 283 LEU A CA 1
ATOM 2286 C C . LEU A 1 283 ? 23.997 8.465 -7.857 1.00 82.69 283 LEU A C 1
ATOM 2288 O O . LEU A 1 283 ? 24.078 7.252 -8.025 1.00 82.69 283 LEU A O 1
ATOM 2292 N N . VAL A 1 284 ? 25.015 9.200 -7.398 1.00 80.69 284 VAL A N 1
ATOM 2293 C CA . VAL A 1 284 ? 26.306 8.615 -7.012 1.00 80.69 284 VAL A CA 1
ATOM 2294 C C . VAL A 1 284 ? 26.166 7.737 -5.764 1.00 80.69 284 VAL A C 1
ATOM 2296 O O . VAL A 1 284 ? 26.637 6.605 -5.774 1.00 80.69 284 VAL A O 1
ATOM 2299 N N . ASP A 1 285 ? 25.495 8.219 -4.714 1.00 80.38 285 ASP A N 1
ATOM 2300 C CA . ASP A 1 285 ? 25.264 7.458 -3.473 1.00 80.38 285 ASP A CA 1
ATOM 2301 C C . ASP A 1 285 ? 24.477 6.157 -3.732 1.00 80.38 285 ASP A C 1
ATOM 2303 O O . ASP A 1 285 ? 24.843 5.093 -3.233 1.00 80.38 285 ASP A O 1
ATOM 2307 N N . ASP A 1 286 ? 23.438 6.211 -4.569 1.00 81.31 286 ASP A N 1
ATOM 2308 C CA . ASP A 1 286 ? 22.638 5.046 -4.955 1.00 81.31 286 ASP A CA 1
ATOM 2309 C C . ASP A 1 286 ? 23.446 4.055 -5.814 1.00 81.31 286 ASP A C 1
ATOM 2311 O O . ASP A 1 286 ? 23.359 2.844 -5.597 1.00 81.31 286 ASP A O 1
ATOM 2315 N N . ALA A 1 287 ? 24.274 4.543 -6.747 1.00 81.19 287 ALA A N 1
ATOM 2316 C CA . ALA A 1 287 ? 25.153 3.696 -7.554 1.00 81.19 287 ALA A CA 1
ATOM 2317 C C . ALA A 1 287 ? 26.180 2.954 -6.683 1.00 81.19 287 ALA A C 1
ATOM 2319 O O . ALA A 1 287 ? 26.310 1.734 -6.790 1.00 81.19 287 ALA A O 1
ATOM 2320 N N . VAL A 1 288 ? 26.838 3.657 -5.755 1.00 81.31 288 VAL A N 1
ATOM 2321 C CA . VAL A 1 288 ? 27.806 3.061 -4.817 1.00 81.31 288 VAL A CA 1
ATOM 2322 C C . VAL A 1 288 ? 27.145 1.998 -3.934 1.00 81.31 288 VAL A C 1
ATOM 2324 O O . VAL A 1 288 ? 27.710 0.924 -3.719 1.00 81.31 288 VAL A O 1
ATOM 2327 N N . LYS A 1 289 ? 25.921 2.251 -3.457 1.00 80.50 289 LYS A N 1
ATOM 2328 C CA . LYS A 1 289 ? 25.147 1.266 -2.683 1.00 80.50 289 LYS A CA 1
ATOM 2329 C C . LYS A 1 289 ? 24.762 0.043 -3.502 1.00 80.50 289 LYS A C 1
ATOM 2331 O O . LYS A 1 289 ? 24.793 -1.068 -2.977 1.00 80.50 289 LYS A O 1
ATOM 2336 N N . SER A 1 290 ? 24.404 0.229 -4.772 1.00 76.75 290 SER A N 1
ATOM 2337 C CA . SER A 1 290 ? 24.026 -0.879 -5.656 1.00 76.75 290 SER A CA 1
ATOM 2338 C C . SER A 1 290 ? 25.173 -1.868 -5.892 1.00 76.75 290 SER A C 1
ATOM 2340 O O . SER A 1 290 ? 24.924 -3.060 -6.055 1.00 76.75 290 SER A O 1
ATOM 2342 N N . GLU A 1 291 ? 26.420 -1.398 -5.808 1.00 75.25 291 GLU A N 1
ATOM 2343 C CA . GLU A 1 291 ? 27.633 -2.218 -5.918 1.00 75.25 291 GLU A CA 1
ATOM 2344 C C . GLU A 1 291 ? 28.162 -2.729 -4.561 1.00 75.25 291 GLU A C 1
ATOM 2346 O O . GLU A 1 291 ? 29.271 -3.257 -4.467 1.00 75.25 291 GLU A O 1
ATOM 2351 N N . GLY A 1 292 ? 27.371 -2.609 -3.489 1.00 74.06 292 GLY A N 1
ATOM 2352 C CA . GLY A 1 292 ? 27.724 -3.135 -2.168 1.00 74.06 292 GLY A CA 1
ATOM 2353 C C . GLY A 1 292 ? 28.734 -2.279 -1.400 1.00 74.06 292 GLY A C 1
ATOM 2354 O O . GLY A 1 292 ? 29.489 -2.816 -0.593 1.00 74.06 292 GLY A O 1
ATOM 2355 N N . GLU A 1 293 ? 28.760 -0.966 -1.658 1.00 71.12 293 GLU A N 1
ATOM 2356 C CA . GLU A 1 293 ? 29.572 0.036 -0.944 1.00 71.12 293 GLU A CA 1
ATOM 2357 C C . GLU A 1 293 ? 31.097 -0.193 -1.030 1.00 71.12 293 GLU A C 1
ATOM 2359 O O . GLU A 1 293 ? 31.881 0.414 -0.299 1.00 71.12 293 GLU A O 1
ATOM 2364 N N . ASN A 1 294 ? 31.557 -1.027 -1.969 1.00 72.50 294 ASN A N 1
ATOM 2365 C CA . ASN A 1 294 ? 32.970 -1.360 -2.138 1.00 72.50 294 ASN A CA 1
ATOM 2366 C C . ASN A 1 294 ? 33.658 -0.433 -3.151 1.00 72.50 294 ASN A C 1
ATOM 2368 O O . ASN A 1 294 ? 34.087 -0.851 -4.227 1.00 72.50 294 ASN A O 1
ATOM 2372 N N . ILE A 1 295 ? 33.775 0.843 -2.775 1.00 71.00 295 ILE A N 1
ATOM 2373 C CA . ILE A 1 295 ? 34.360 1.928 -3.587 1.00 71.00 295 ILE A CA 1
ATOM 2374 C C . ILE A 1 295 ? 35.721 1.550 -4.220 1.00 71.00 295 ILE A C 1
ATOM 2376 O O . ILE A 1 295 ? 35.938 1.873 -5.390 1.00 71.00 295 ILE A O 1
ATOM 2380 N N . PRO A 1 296 ? 36.641 0.841 -3.529 1.00 71.69 296 PRO A N 1
ATOM 2381 C CA . PRO A 1 296 ? 37.923 0.452 -4.121 1.00 71.69 296 PRO A CA 1
ATOM 2382 C C . PRO A 1 296 ? 37.835 -0.590 -5.248 1.00 71.69 296 PRO A C 1
ATOM 2384 O O . PRO A 1 296 ? 38.767 -0.692 -6.040 1.00 71.69 296 PRO A O 1
ATOM 2387 N N . ARG A 1 297 ? 36.757 -1.384 -5.319 1.00 71.06 297 ARG A N 1
ATOM 2388 C CA . ARG A 1 297 ? 36.559 -2.428 -6.347 1.00 71.06 297 ARG A CA 1
ATOM 2389 C C . ARG A 1 297 ? 35.639 -1.997 -7.490 1.00 71.06 297 ARG A C 1
ATOM 2391 O O . ARG A 1 297 ? 35.472 -2.754 -8.442 1.00 71.06 297 ARG A O 1
ATOM 2398 N N . MET A 1 298 ? 35.065 -0.802 -7.393 1.00 74.06 298 MET A N 1
ATOM 2399 C CA . MET A 1 298 ? 34.178 -0.241 -8.402 1.00 74.06 298 MET A CA 1
ATOM 2400 C C . MET A 1 298 ? 34.954 0.046 -9.692 1.00 74.06 298 MET A C 1
ATOM 2402 O O . MET A 1 298 ? 36.035 0.641 -9.679 1.00 74.06 298 MET A O 1
ATOM 2406 N N . THR A 1 299 ? 34.416 -0.391 -10.828 1.00 75.81 299 THR A N 1
ATOM 2407 C CA . THR A 1 299 ? 35.039 -0.145 -12.132 1.00 75.81 299 THR A CA 1
ATOM 2408 C C . THR A 1 299 ? 34.685 1.250 -12.629 1.00 75.81 299 THR A C 1
ATOM 2410 O O . THR A 1 299 ? 33.552 1.509 -13.028 1.00 75.81 299 THR A O 1
ATOM 2413 N N . TYR A 1 300 ? 35.666 2.151 -12.653 1.00 79.88 300 TYR A N 1
ATOM 2414 C CA . TYR A 1 300 ? 35.487 3.507 -13.171 1.00 79.88 300 TYR A CA 1
ATOM 2415 C C . TYR A 1 300 ? 35.667 3.535 -14.689 1.00 79.88 300 TYR A C 1
ATOM 2417 O O . TYR A 1 300 ? 36.746 3.240 -15.210 1.00 79.88 300 TYR A O 1
ATOM 2425 N N . SER A 1 301 ? 34.618 3.917 -15.420 1.00 83.25 301 SER A N 1
ATOM 2426 C CA . SER A 1 301 ? 34.712 4.053 -16.873 1.00 83.25 301 SER A CA 1
ATOM 2427 C C . SER A 1 301 ? 35.579 5.259 -17.265 1.00 83.25 301 SER A C 1
ATOM 2429 O O . SER A 1 301 ? 35.688 6.255 -16.541 1.00 83.25 301 SER A O 1
ATOM 2431 N N . LYS A 1 302 ? 36.179 5.211 -18.462 1.00 84.00 302 LYS A N 1
ATOM 2432 C CA . LYS A 1 302 ? 36.928 6.355 -19.020 1.00 84.00 302 LYS A CA 1
ATOM 2433 C C . LYS A 1 302 ? 36.049 7.605 -19.156 1.00 84.00 302 LYS A C 1
ATOM 2435 O O . LYS A 1 302 ? 36.551 8.719 -19.019 1.00 84.00 302 LYS A O 1
ATOM 2440 N N . GLU A 1 303 ? 34.751 7.422 -19.383 1.00 84.88 303 GLU A N 1
ATOM 2441 C CA . GLU A 1 303 ? 33.764 8.500 -19.477 1.00 84.88 303 GLU A CA 1
ATOM 2442 C C . GLU A 1 303 ? 33.510 9.167 -18.123 1.00 84.88 303 GLU A C 1
ATOM 2444 O O . GLU A 1 303 ? 33.466 10.394 -18.053 1.00 84.88 303 GLU A O 1
ATOM 2449 N N . MET A 1 304 ? 33.437 8.397 -17.032 1.00 81.00 304 MET A N 1
ATOM 2450 C CA . MET A 1 304 ? 33.317 8.950 -15.677 1.00 81.00 304 MET A CA 1
ATOM 2451 C C . MET A 1 304 ? 34.545 9.796 -15.325 1.00 81.00 304 MET A C 1
ATOM 2453 O O . MET A 1 304 ? 34.415 10.932 -14.873 1.00 81.00 304 MET A O 1
ATOM 2457 N N . LEU A 1 305 ? 35.748 9.289 -15.619 1.00 85.06 305 LEU A N 1
ATOM 2458 C CA . LEU A 1 305 ? 37.004 10.015 -15.387 1.00 85.06 305 LEU A CA 1
ATOM 2459 C C . LEU A 1 305 ? 37.132 11.281 -16.244 1.00 85.06 305 LEU A C 1
ATOM 2461 O O . LEU A 1 305 ? 37.812 12.230 -15.849 1.00 85.06 305 LEU A O 1
ATOM 2465 N N . LYS A 1 306 ? 36.532 11.294 -17.437 1.00 87.69 306 LYS A N 1
ATOM 2466 C CA . LYS A 1 306 ? 36.444 12.490 -18.280 1.00 87.69 306 LYS A CA 1
ATOM 2467 C C . LYS A 1 306 ? 35.442 13.491 -17.701 1.00 87.69 306 LYS A C 1
ATOM 2469 O O . LYS A 1 306 ? 35.783 14.657 -17.554 1.00 87.69 306 LYS A O 1
ATOM 2474 N N . SER A 1 307 ? 34.272 13.019 -17.276 1.00 83.81 307 SER A N 1
ATOM 2475 C CA . SER A 1 307 ? 33.214 13.844 -16.676 1.00 83.81 307 SER A CA 1
ATOM 2476 C C . SER A 1 307 ? 33.696 14.567 -15.415 1.00 83.81 307 SER A C 1
ATOM 2478 O O . SER A 1 307 ? 33.440 15.753 -15.251 1.00 83.81 307 SER A O 1
ATOM 2480 N N . VAL A 1 308 ? 34.477 13.897 -14.557 1.00 84.00 308 VAL A N 1
ATOM 2481 C CA . VAL A 1 308 ? 35.090 14.535 -13.375 1.00 84.00 308 VAL A CA 1
ATOM 2482 C C . VAL A 1 308 ? 36.073 15.639 -13.775 1.00 84.00 308 VAL A C 1
ATOM 2484 O O . VAL A 1 308 ? 36.075 16.709 -13.170 1.00 84.00 308 VAL A O 1
ATOM 2487 N N . ARG A 1 309 ? 36.891 15.408 -14.810 1.00 86.50 309 ARG A N 1
ATOM 2488 C CA . ARG A 1 309 ? 37.852 16.405 -15.310 1.00 86.50 309 ARG A CA 1
ATOM 2489 C C . ARG A 1 309 ? 37.163 17.620 -15.930 1.00 86.50 309 ARG A C 1
ATOM 2491 O O . ARG A 1 309 ? 37.628 18.741 -15.738 1.00 86.50 309 ARG A O 1
ATOM 2498 N N . ASP A 1 310 ? 36.055 17.406 -16.631 1.00 88.75 310 ASP A N 1
ATOM 2499 C CA . ASP A 1 310 ? 35.305 18.465 -17.310 1.00 88.75 310 ASP A CA 1
ATOM 2500 C C . ASP A 1 310 ? 34.285 19.174 -16.390 1.00 88.75 310 ASP A C 1
ATOM 2502 O O . ASP A 1 310 ? 33.808 20.259 -16.729 1.00 88.75 310 ASP A O 1
ATOM 2506 N N . ALA A 1 311 ? 34.006 18.642 -15.193 1.00 83.31 311 ALA A N 1
ATOM 2507 C CA . ALA A 1 311 ? 32.970 19.139 -14.279 1.00 83.31 311 ALA A CA 1
ATOM 2508 C C . ALA A 1 311 ? 33.087 20.638 -13.951 1.00 83.31 311 ALA A C 1
ATOM 2510 O O . ALA A 1 311 ? 32.085 21.355 -13.914 1.00 83.31 311 ALA A O 1
ATOM 2511 N N . HIS A 1 312 ? 34.307 21.144 -13.743 1.00 83.06 312 HIS A N 1
ATOM 2512 C CA . HIS A 1 312 ? 34.522 22.567 -13.464 1.00 83.06 312 HIS A CA 1
ATOM 2513 C C . HIS A 1 312 ? 34.168 23.447 -14.674 1.00 83.06 312 HIS A C 1
ATOM 2515 O O . HIS A 1 312 ? 33.522 24.487 -14.533 1.00 83.06 312 HIS A O 1
ATOM 2521 N N . ARG A 1 313 ? 34.530 22.997 -15.880 1.00 87.88 313 ARG A N 1
ATOM 2522 C CA . ARG A 1 313 ? 34.202 23.685 -17.134 1.00 87.88 313 ARG A CA 1
ATOM 2523 C C . ARG A 1 313 ? 32.693 23.696 -17.373 1.00 87.88 313 ARG A C 1
ATOM 2525 O O . ARG A 1 313 ? 32.139 24.741 -17.714 1.00 87.88 313 ARG A O 1
ATOM 2532 N N . GLU A 1 314 ? 32.022 22.567 -17.158 1.00 83.62 314 GLU A N 1
ATOM 2533 C CA . GLU A 1 314 ? 30.564 22.471 -17.281 1.00 83.62 314 GLU A CA 1
ATOM 2534 C C . GLU A 1 314 ? 29.838 23.360 -16.268 1.00 83.62 314 GLU A C 1
ATOM 2536 O O . GLU A 1 314 ? 28.878 24.047 -16.626 1.00 83.62 314 GLU A O 1
ATOM 2541 N N . TYR A 1 315 ? 30.325 23.422 -15.025 1.00 81.38 315 TYR A N 1
ATOM 2542 C CA . TYR A 1 315 ? 29.782 24.313 -14.002 1.00 81.38 315 TYR A CA 1
ATOM 2543 C C . TYR A 1 315 ? 29.835 25.785 -14.433 1.00 81.38 315 TYR A C 1
ATOM 2545 O O . TYR A 1 315 ? 28.823 26.486 -14.353 1.00 81.38 315 TYR A O 1
ATOM 2553 N N . HIS A 1 316 ? 30.981 26.244 -14.943 1.00 84.00 316 HIS A N 1
ATOM 2554 C CA . HIS A 1 316 ? 31.127 27.611 -15.445 1.00 84.00 316 HIS A CA 1
ATOM 2555 C C . HIS A 1 316 ? 30.236 27.887 -16.661 1.00 84.00 316 HIS A C 1
ATOM 2557 O O . HIS A 1 316 ? 29.536 28.900 -16.681 1.00 84.00 316 HIS A O 1
ATOM 2563 N N . SER A 1 317 ? 30.164 26.955 -17.616 1.00 87.06 317 SER A N 1
ATOM 2564 C CA . SER A 1 317 ? 29.253 27.070 -18.763 1.00 87.06 317 SER A CA 1
ATOM 2565 C C . SER A 1 317 ? 27.786 27.175 -18.324 1.00 87.06 317 SER A C 1
ATOM 2567 O O . SER A 1 317 ? 27.016 27.970 -18.869 1.00 87.06 317 SER A O 1
ATOM 2569 N N . ARG A 1 318 ? 27.382 26.421 -17.293 1.00 83.31 318 ARG A N 1
ATOM 2570 C CA . ARG A 1 318 ? 26.034 26.513 -16.717 1.00 83.31 318 ARG A CA 1
ATOM 2571 C C . ARG A 1 318 ? 25.775 27.883 -16.091 1.00 83.31 318 ARG A C 1
ATOM 2573 O O . ARG A 1 318 ? 24.703 28.442 -16.313 1.00 83.31 318 ARG A O 1
ATOM 2580 N N . LEU A 1 319 ? 26.729 28.439 -15.341 1.00 84.69 319 LEU A N 1
ATOM 2581 C CA . LEU A 1 319 ? 26.591 29.778 -14.752 1.00 84.69 319 LEU A CA 1
ATOM 2582 C C . LEU A 1 319 ? 26.412 30.861 -15.823 1.00 84.69 319 LEU A C 1
ATOM 2584 O O . LEU A 1 319 ? 25.594 31.761 -15.646 1.00 84.69 319 LEU A O 1
ATOM 2588 N N . GLU A 1 320 ? 27.134 30.768 -16.939 1.00 88.19 320 GLU A N 1
ATOM 2589 C CA . GLU A 1 320 ? 26.980 31.693 -18.066 1.00 88.19 320 GLU A CA 1
ATOM 2590 C C . GLU A 1 320 ? 25.596 31.586 -18.709 1.00 88.19 320 GLU A C 1
ATOM 2592 O O . GLU A 1 320 ? 24.918 32.601 -18.880 1.00 88.19 320 GLU A O 1
ATOM 2597 N N . LYS A 1 321 ? 25.123 30.363 -18.980 1.00 88.31 321 LYS A N 1
ATOM 2598 C CA . LYS A 1 321 ? 23.765 30.128 -19.499 1.00 88.31 321 LYS A CA 1
ATOM 2599 C C . LYS A 1 321 ? 22.692 30.663 -18.551 1.00 88.31 321 LYS A C 1
ATOM 2601 O O . LYS A 1 321 ? 21.718 31.264 -18.999 1.00 88.31 321 LYS A O 1
ATOM 2606 N N . MET A 1 322 ? 22.876 30.483 -17.244 1.00 83.25 322 MET A N 1
ATOM 2607 C CA . MET A 1 322 ? 21.936 30.966 -16.232 1.00 83.25 322 MET A CA 1
ATOM 2608 C C . MET A 1 322 ? 21.888 32.500 -16.188 1.00 83.25 322 MET A C 1
ATOM 2610 O O . MET A 1 322 ? 20.800 33.071 -16.148 1.00 83.25 322 MET A O 1
ATOM 2614 N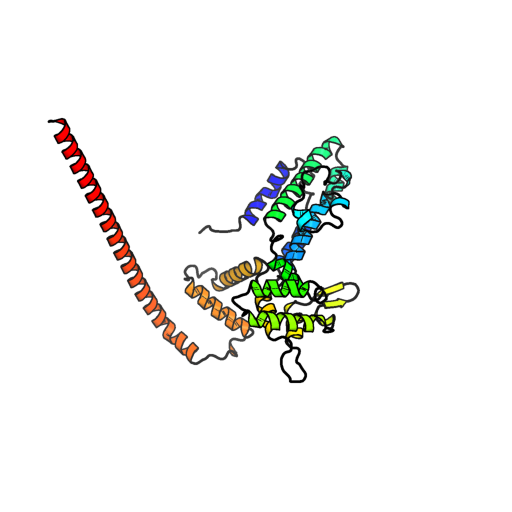 N . LYS A 1 323 ? 23.043 33.177 -16.291 1.00 87.31 323 LYS A N 1
ATOM 2615 C CA . LYS A 1 323 ? 23.109 34.645 -16.414 1.00 87.31 323 LYS A CA 1
ATOM 2616 C C . LYS A 1 323 ? 22.383 35.143 -17.664 1.00 87.31 323 LYS A C 1
ATOM 2618 O O . LYS A 1 323 ? 21.556 36.046 -17.567 1.00 87.31 323 LYS A O 1
ATOM 2623 N N . GLN A 1 324 ? 22.634 34.519 -18.816 1.00 88.94 324 GLN A N 1
ATOM 2624 C CA . GLN A 1 324 ? 21.975 34.877 -20.076 1.00 88.94 324 GLN A CA 1
ATOM 2625 C C . GLN A 1 324 ? 20.451 34.685 -20.004 1.00 88.94 324 GLN A C 1
ATOM 2627 O O . GLN A 1 324 ? 19.698 35.549 -20.457 1.00 88.94 324 GLN A O 1
ATOM 2632 N N . ALA A 1 325 ? 19.985 33.592 -19.392 1.00 86.44 325 ALA A N 1
ATOM 2633 C CA . ALA A 1 325 ? 18.562 33.319 -19.205 1.00 86.44 325 ALA A CA 1
ATOM 2634 C C . ALA A 1 325 ? 17.886 34.335 -18.266 1.00 86.44 325 ALA A C 1
ATOM 2636 O O . ALA A 1 325 ? 16.789 34.811 -18.561 1.00 86.44 325 ALA A O 1
ATOM 2637 N N . ASP A 1 326 ? 18.537 34.719 -17.166 1.00 85.19 326 ASP A N 1
ATOM 2638 C CA . ASP A 1 326 ? 18.004 35.730 -16.248 1.00 85.19 326 ASP A CA 1
ATOM 2639 C C . ASP A 1 326 ? 17.973 37.129 -16.880 1.00 85.19 326 ASP A C 1
ATOM 2641 O O . ASP A 1 326 ? 17.013 37.879 -16.682 1.00 85.19 326 ASP A O 1
ATOM 2645 N N . GLU A 1 327 ? 18.981 37.488 -17.676 1.00 88.00 327 GLU A N 1
ATOM 2646 C CA . GLU A 1 327 ? 18.973 38.728 -18.455 1.00 88.00 327 GLU A CA 1
ATOM 2647 C C . GLU A 1 327 ? 17.859 38.739 -19.504 1.00 88.00 327 GLU A C 1
ATOM 2649 O O . GLU A 1 327 ? 17.165 39.749 -19.650 1.00 88.00 327 GLU A O 1
ATOM 2654 N N . ALA A 1 328 ? 17.642 37.620 -20.200 1.00 88.56 328 ALA A N 1
ATOM 2655 C CA . ALA A 1 328 ? 16.534 37.465 -21.136 1.00 88.56 328 ALA A CA 1
ATOM 2656 C C . ALA A 1 328 ? 15.180 37.603 -20.423 1.00 88.56 328 ALA A C 1
ATOM 2658 O O . ALA A 1 328 ? 14.341 38.392 -20.860 1.00 88.56 328 ALA A O 1
ATOM 2659 N N . ARG A 1 329 ? 15.003 36.946 -19.267 1.00 87.81 329 ARG A N 1
ATOM 2660 C CA . ARG A 1 329 ? 13.772 37.026 -18.465 1.00 87.81 329 ARG A CA 1
ATOM 2661 C C . ARG A 1 329 ? 13.509 38.443 -17.961 1.00 87.81 329 ARG A C 1
ATOM 2663 O O . ARG A 1 329 ? 12.376 38.915 -18.016 1.00 87.81 329 ARG A O 1
ATOM 2670 N N . LYS A 1 330 ? 14.542 39.161 -17.506 1.00 86.88 330 LYS A N 1
ATOM 2671 C CA . LYS A 1 330 ? 14.424 40.572 -17.095 1.00 86.88 330 LYS A CA 1
ATOM 2672 C C . LYS A 1 330 ? 14.035 41.473 -18.267 1.00 86.88 330 LYS A C 1
ATOM 2674 O O . LYS A 1 330 ? 13.164 42.323 -18.095 1.00 86.88 330 LYS A O 1
ATOM 2679 N N . LYS A 1 331 ? 14.638 41.272 -19.446 1.00 86.75 331 LYS A N 1
ATOM 2680 C CA . LYS A 1 331 ? 14.308 42.006 -20.682 1.00 86.75 331 LYS A CA 1
ATOM 2681 C C . LYS A 1 331 ? 12.879 41.730 -21.153 1.00 86.75 331 LYS A C 1
ATOM 2683 O O . LYS A 1 331 ? 12.217 42.625 -21.669 1.00 86.75 331 LYS A O 1
ATOM 2688 N N . GLU A 1 332 ? 12.392 40.507 -20.991 1.00 85.38 332 GLU A N 1
ATOM 2689 C CA . GLU A 1 332 ? 11.019 40.144 -21.336 1.00 85.38 332 GLU A CA 1
ATOM 2690 C C . GLU A 1 332 ? 10.011 40.771 -20.365 1.00 85.38 332 GLU A C 1
ATOM 2692 O O . GLU A 1 332 ? 9.058 41.415 -20.799 1.00 85.38 332 GLU A O 1
ATOM 2697 N N . GLN A 1 333 ? 10.291 40.721 -19.059 1.00 83.06 333 GLN A N 1
ATOM 2698 C CA . GLN A 1 333 ? 9.464 41.363 -18.033 1.00 83.06 333 GLN A CA 1
ATOM 2699 C C . GLN A 1 333 ? 9.404 42.891 -18.178 1.00 83.06 333 GLN A C 1
ATOM 2701 O O . GLN A 1 333 ? 8.352 43.488 -17.939 1.00 83.06 333 GLN A O 1
ATOM 2706 N N . THR A 1 334 ? 10.498 43.557 -18.562 1.00 83.69 334 THR A N 1
ATOM 2707 C CA . THR A 1 334 ? 10.471 45.004 -18.834 1.00 83.69 334 THR A CA 1
ATOM 2708 C C . THR A 1 334 ? 9.676 45.326 -20.093 1.00 83.69 334 THR A C 1
ATOM 2710 O O . THR A 1 334 ? 8.840 46.229 -20.049 1.00 83.69 334 THR A O 1
ATOM 2713 N N . LYS A 1 335 ? 9.840 44.553 -21.175 1.00 86.56 335 LYS A N 1
ATOM 2714 C CA . LYS A 1 335 ? 9.026 44.696 -22.395 1.00 86.56 335 LYS A CA 1
ATOM 2715 C C . LYS A 1 335 ? 7.536 44.495 -22.118 1.00 86.56 335 LYS A C 1
ATOM 2717 O O . LYS A 1 335 ? 6.709 45.230 -22.653 1.00 86.56 335 LYS A O 1
ATOM 2722 N N . GLU A 1 336 ? 7.176 43.522 -21.287 1.00 85.25 336 GLU A N 1
ATOM 2723 C CA . GLU A 1 336 ? 5.785 43.248 -20.928 1.00 85.25 336 GLU A CA 1
ATOM 2724 C C . GLU A 1 336 ? 5.180 44.376 -20.077 1.00 85.25 336 GLU A C 1
ATOM 2726 O O . GLU A 1 336 ? 4.076 44.846 -20.364 1.00 85.25 336 GLU A O 1
ATOM 2731 N N . LYS A 1 337 ? 5.936 44.903 -19.102 1.00 85.00 337 LYS A N 1
ATOM 2732 C CA . LYS A 1 337 ? 5.534 46.079 -18.310 1.00 85.00 337 LYS A CA 1
ATOM 2733 C C . LYS A 1 337 ? 5.371 47.334 -19.168 1.00 85.00 337 LYS A C 1
ATOM 2735 O O . LYS A 1 337 ? 4.418 48.085 -18.967 1.00 85.00 337 LYS A O 1
ATOM 2740 N N . GLU A 1 338 ? 6.255 47.559 -20.136 1.00 83.69 338 GLU A N 1
ATOM 2741 C CA . GLU A 1 338 ? 6.172 48.712 -21.035 1.00 83.69 338 GLU A CA 1
ATOM 2742 C C . GLU A 1 338 ? 4.968 48.607 -21.985 1.00 83.69 338 GLU A C 1
ATOM 2744 O O . GLU A 1 338 ? 4.217 49.571 -22.143 1.00 83.69 338 GLU A O 1
ATOM 2749 N N . LYS A 1 339 ? 4.708 47.415 -22.544 1.00 85.81 339 LYS A N 1
ATOM 2750 C CA . LYS A 1 339 ? 3.490 47.137 -23.326 1.00 85.81 339 LYS A CA 1
ATOM 2751 C C . LYS A 1 339 ? 2.223 47.343 -22.493 1.00 85.81 339 LYS A C 1
ATOM 2753 O O . LYS A 1 339 ? 1.253 47.918 -22.985 1.00 85.81 339 LYS A O 1
ATOM 2758 N N . ALA A 1 340 ? 2.221 46.909 -21.233 1.00 85.00 340 ALA A N 1
ATOM 2759 C CA . ALA A 1 340 ? 1.098 47.122 -20.324 1.00 85.00 340 ALA A CA 1
ATOM 2760 C C . ALA A 1 340 ? 0.881 48.611 -20.002 1.00 85.00 340 ALA A C 1
ATOM 2762 O O . ALA A 1 340 ? -0.268 49.040 -19.897 1.00 85.00 340 ALA A O 1
ATOM 2763 N N . ARG A 1 341 ? 1.955 49.407 -19.886 1.00 86.56 341 ARG A N 1
ATOM 2764 C CA . ARG A 1 341 ? 1.870 50.859 -19.668 1.00 86.56 341 ARG A CA 1
ATOM 2765 C C . ARG A 1 341 ? 1.280 51.583 -20.880 1.00 86.56 341 ARG A C 1
ATOM 2767 O O . ARG A 1 341 ? 0.292 52.289 -20.715 1.00 86.56 341 ARG A O 1
ATOM 2774 N N . LYS A 1 342 ? 1.785 51.311 -22.091 1.00 85.56 342 LYS A N 1
ATOM 2775 C CA . LYS A 1 342 ? 1.257 51.891 -23.344 1.00 85.56 342 LYS A CA 1
ATOM 2776 C C . LYS A 1 342 ? -0.228 51.567 -23.549 1.00 85.56 342 LYS A C 1
ATOM 2778 O O . LYS A 1 342 ? -1.019 52.457 -23.831 1.00 85.56 342 LYS A O 1
ATOM 2783 N N . ARG A 1 343 ? -0.645 50.324 -23.268 1.00 84.50 343 ARG A N 1
ATOM 2784 C CA . ARG A 1 343 ? -2.068 49.921 -23.304 1.00 84.50 343 ARG A CA 1
ATOM 2785 C C . ARG A 1 343 ? -2.946 50.659 -22.287 1.00 84.50 343 ARG A C 1
ATOM 2787 O O . ARG A 1 343 ? -4.140 50.819 -22.528 1.00 84.50 343 ARG A O 1
ATOM 2794 N N . LYS A 1 344 ? -2.409 51.050 -21.125 1.00 83.75 344 LYS A N 1
ATOM 2795 C CA . LYS A 1 344 ? -3.147 51.863 -20.142 1.00 83.75 344 LYS A CA 1
ATOM 2796 C C . LYS A 1 344 ? -3.264 53.314 -20.608 1.00 83.75 344 LYS A C 1
ATOM 2798 O O . LYS A 1 344 ? -4.361 53.859 -20.562 1.00 83.75 344 LYS A O 1
ATOM 2803 N N . GLU A 1 345 ? -2.173 53.888 -21.108 1.00 85.19 345 GLU A N 1
ATOM 2804 C CA . GLU A 1 345 ? -2.131 55.252 -21.654 1.00 85.19 345 GLU A CA 1
ATOM 2805 C C . GLU A 1 345 ? -3.098 55.416 -22.847 1.00 85.19 345 GLU A C 1
ATOM 2807 O O . GLU A 1 345 ? -3.872 56.373 -22.881 1.00 85.19 345 GLU A O 1
ATOM 2812 N N . GLU A 1 346 ? -3.152 54.445 -23.769 1.00 83.25 346 GLU A N 1
ATOM 2813 C CA . GLU A 1 346 ? -4.116 54.425 -24.884 1.00 83.25 346 GLU A CA 1
ATOM 2814 C C . GLU A 1 346 ? -5.572 54.374 -24.398 1.00 83.25 346 GLU A C 1
ATOM 2816 O O . GLU A 1 346 ? -6.410 55.155 -24.852 1.00 83.25 346 GLU A O 1
ATOM 2821 N N . LYS A 1 347 ? -5.880 53.510 -23.420 1.00 83.81 347 LYS A N 1
ATOM 2822 C CA . LYS A 1 347 ? -7.229 53.417 -22.834 1.00 83.81 347 LYS A CA 1
ATOM 2823 C C . LYS A 1 347 ? -7.652 54.713 -22.142 1.00 83.81 347 LYS A C 1
ATOM 2825 O O . LYS A 1 347 ? -8.808 55.120 -22.258 1.00 83.81 347 LYS A O 1
ATOM 2830 N N . GLU A 1 348 ? -6.743 55.373 -21.428 1.00 84.31 348 GLU A N 1
ATOM 2831 C CA . GLU A 1 348 ? -7.017 56.667 -20.797 1.00 84.31 348 GLU A CA 1
ATOM 2832 C C . GLU A 1 348 ? -7.233 57.778 -21.831 1.00 84.31 348 GLU A C 1
ATOM 2834 O O . GLU A 1 348 ? -8.134 58.606 -21.666 1.00 84.31 348 GLU A O 1
ATOM 2839 N N . TYR A 1 349 ? -6.450 57.787 -22.912 1.00 82.50 349 TYR A N 1
ATOM 2840 C CA . TYR A 1 349 ? -6.619 58.732 -24.013 1.00 82.50 349 TYR A CA 1
ATOM 2841 C C . TYR A 1 349 ? -7.973 58.551 -24.713 1.00 82.50 349 TYR A C 1
ATOM 2843 O O . TYR A 1 349 ? -8.710 59.523 -24.899 1.00 82.50 349 TYR A O 1
ATOM 2851 N N . GLU A 1 350 ? -8.367 57.311 -25.016 1.00 81.19 350 GLU A N 1
ATOM 2852 C CA . GLU A 1 350 ? -9.684 57.009 -25.586 1.00 81.19 350 GLU A CA 1
ATOM 2853 C C . GLU A 1 350 ? -10.832 57.424 -24.661 1.00 81.19 350 GLU A C 1
ATOM 2855 O O . GLU A 1 350 ? -11.823 58.000 -25.119 1.00 81.19 350 GLU A O 1
ATOM 2860 N N . GLN A 1 351 ? -10.707 57.191 -23.351 1.00 80.56 351 GLN A N 1
ATOM 2861 C CA . GLN A 1 351 ? -11.707 57.632 -22.379 1.00 80.56 351 GLN A CA 1
ATOM 2862 C C . GLN A 1 351 ? -11.815 59.160 -22.309 1.00 80.56 351 GLN A C 1
ATOM 2864 O O . GLN A 1 351 ? -12.929 59.688 -22.254 1.00 80.56 351 GLN A O 1
ATOM 2869 N N . LYS A 1 352 ? -10.691 59.887 -22.342 1.00 82.50 352 LYS A N 1
ATOM 2870 C CA . LYS A 1 352 ? -10.686 61.359 -22.390 1.00 82.50 352 LYS A CA 1
ATOM 2871 C C . LYS A 1 352 ? -11.336 61.874 -23.677 1.00 82.50 352 LYS A C 1
ATOM 2873 O O . LYS A 1 352 ? -12.193 62.754 -23.602 1.00 82.50 352 LYS A O 1
ATOM 2878 N N . LYS A 1 353 ? -11.024 61.271 -24.830 1.00 82.50 353 LYS A N 1
ATOM 2879 C CA . LYS A 1 353 ? -11.638 61.605 -26.126 1.00 82.50 353 LYS A CA 1
ATOM 2880 C C . LYS A 1 353 ? -13.152 61.364 -26.118 1.00 82.50 353 LYS A C 1
ATOM 2882 O O . LYS A 1 353 ? -13.907 62.244 -26.521 1.00 82.50 353 LYS A O 1
ATOM 2887 N N . ARG A 1 354 ? -13.619 60.228 -25.583 1.00 79.31 354 ARG A N 1
ATOM 2888 C CA . ARG A 1 354 ? -15.059 59.934 -25.420 1.00 79.31 354 ARG A CA 1
ATOM 2889 C C . ARG A 1 354 ? -15.761 60.951 -24.516 1.00 79.31 354 ARG A C 1
ATOM 2891 O O . ARG A 1 354 ? -16.831 61.437 -24.869 1.00 79.31 354 ARG A O 1
ATOM 2898 N N . LYS A 1 355 ? -15.149 61.329 -23.386 1.00 79.06 355 LYS A N 1
ATOM 2899 C CA . LYS A 1 355 ? -15.688 62.369 -22.488 1.00 79.06 355 LYS A CA 1
ATOM 2900 C C . LYS A 1 355 ? -15.772 63.738 -23.170 1.00 79.06 355 LYS A C 1
ATOM 2902 O O . LYS A 1 355 ? -16.737 64.461 -22.950 1.00 79.06 355 LYS A O 1
ATOM 2907 N N . GLN A 1 356 ? -14.796 64.090 -24.004 1.00 73.75 356 GLN A N 1
ATOM 2908 C CA . GLN A 1 356 ? -14.775 65.367 -24.720 1.00 73.75 356 GLN A CA 1
ATOM 2909 C C . GLN A 1 356 ? -15.809 65.418 -25.857 1.00 73.75 356 GLN A C 1
ATOM 2911 O O . GLN A 1 356 ? -16.465 66.441 -26.030 1.00 73.75 356 GLN A O 1
ATOM 2916 N N . ILE A 1 357 ? -16.016 64.307 -26.573 1.00 73.69 357 ILE A N 1
ATOM 2917 C CA . ILE A 1 357 ? -17.087 64.171 -27.575 1.00 73.69 357 ILE A CA 1
ATOM 2918 C C . ILE A 1 357 ? -18.465 64.264 -26.908 1.00 73.69 357 ILE A C 1
ATOM 2920 O O . ILE A 1 357 ? -19.318 65.004 -27.387 1.00 73.69 357 ILE A O 1
ATOM 2924 N N . ASN A 1 358 ? -18.672 63.584 -25.775 1.00 69.25 358 ASN A N 1
ATOM 2925 C CA . ASN A 1 358 ? -19.933 63.678 -25.034 1.00 69.25 358 ASN A CA 1
ATOM 2926 C C . ASN A 1 358 ? -20.192 65.090 -24.496 1.00 69.25 358 ASN A C 1
ATOM 2928 O O . ASN A 1 358 ? -21.329 65.533 -24.521 1.00 69.25 358 ASN A O 1
ATOM 2932 N N . ARG A 1 359 ? -19.159 65.822 -24.058 1.00 68.12 359 ARG A N 1
ATOM 2933 C CA . ARG A 1 359 ? -19.312 67.227 -23.644 1.00 68.12 359 ARG A CA 1
ATOM 2934 C C . ARG A 1 359 ? -19.706 68.152 -24.796 1.00 68.12 359 ARG A C 1
ATOM 2936 O O . ARG A 1 359 ? -20.463 69.080 -24.565 1.00 68.12 359 ARG A O 1
ATOM 2943 N N . ARG A 1 360 ? -19.215 67.901 -26.014 1.00 64.19 360 ARG A N 1
ATOM 2944 C CA . ARG A 1 360 ? -19.601 68.678 -27.204 1.00 64.19 360 ARG A CA 1
ATOM 2945 C C . ARG A 1 360 ? -21.037 68.390 -27.647 1.00 64.19 360 ARG A C 1
ATOM 2947 O O . ARG A 1 360 ? -21.735 69.319 -27.999 1.00 64.19 360 ARG A O 1
ATOM 2954 N N . LYS A 1 361 ? -21.502 67.143 -27.533 1.00 59.22 361 LYS A N 1
ATOM 2955 C CA . LYS A 1 361 ? -22.888 66.746 -27.857 1.00 59.22 361 LYS A CA 1
ATOM 2956 C C . LYS A 1 361 ? -23.966 67.225 -26.871 1.00 59.22 361 LYS A C 1
ATOM 2958 O O . LYS A 1 361 ? -25.134 66.990 -27.127 1.00 59.22 361 LYS A O 1
ATOM 2963 N N . VAL A 1 362 ? -23.578 67.776 -25.721 1.00 59.16 362 VAL A N 1
ATOM 2964 C CA . VAL A 1 362 ? -24.501 68.317 -24.699 1.00 59.16 362 VAL A CA 1
ATOM 2965 C C . VAL A 1 362 ? -24.554 69.853 -24.764 1.00 59.16 362 VAL A C 1
ATOM 2967 O O . VAL A 1 362 ? -25.340 70.471 -24.057 1.00 59.16 362 VAL A O 1
ATOM 2970 N N . ALA A 1 363 ? -23.690 70.470 -25.578 1.00 52.44 363 ALA A N 1
ATOM 2971 C CA . ALA A 1 363 ? -23.612 71.918 -25.768 1.00 52.44 363 ALA A CA 1
ATOM 2972 C C . ALA A 1 363 ? -24.246 72.400 -27.092 1.00 52.44 363 ALA A C 1
ATOM 2974 O O . ALA A 1 363 ? -24.375 73.609 -27.265 1.00 52.44 363 ALA A O 1
ATOM 2975 N N . ASP A 1 364 ? -24.630 71.466 -27.968 1.00 44.81 364 ASP A N 1
ATOM 2976 C CA . ASP A 1 364 ? -25.601 71.640 -29.059 1.00 44.81 364 ASP A CA 1
ATOM 2977 C C . ASP A 1 364 ? -26.936 71.038 -28.599 1.00 44.81 364 ASP A C 1
ATOM 2979 O O . ASP A 1 364 ? -27.999 71.590 -28.963 1.00 44.81 364 ASP A O 1
#

Secondary structure (DSSP, 8-state):
----S-HHHHTSTTHHHHHHHHS-STTTTT---HHHHHHHHHHHH-SS--HHHHHHHHHHHHHHHHTTTB-HHHHTT--HHHHHTS-TT-TTTBPPTTS----HHHHHHHHTS-HHHHHHHHHHHHHHHHHHHHHHHHHS-TT-HHHHHGGGGSGGGTT-TTHHHHHHHHHHH-TTT--HHHHHHHHHHHHHHHTS---GGGTEEEETTEEEEPPHHHHHHHHHT-B-TTSSBS-HHHHHHHHHHHTS--STHHHHHHHHHHHHHHTTT-TT--HHHHHHHHHHHHHHHHTTT-GGG----HHHHHHHHHHHHHHHHHHHHHHHHHHHHHHHHHHHHHHHHHHHHHHHHHHHHHHHHHHHTTT-

Organism: Holothuria leucospilota (NCBI:txid206669)

Sequence (364 aa):
MKVASSNFYKSCDNLPELFKFMFPGPITNVFTMSKIFDKILGVFQRQEPLVHSLHDECTQLVKTLMNQFLKKDVLEGKRLRDLLQLDLSKPDVQCLDQDLEVGESAKKALAKLTVDQRKIPLHGMRSFLQVTTKYLMNKLPLHNVFLRDLNILHPEMQDVESGHRCIRRLAQKLLQIFKPDEIAVLLDEFKVYQQKNIPDGWSHTEKGDTITYHRIHHYWAKVLNMRNQSGDKIFPVLAKLVKATLCLLHGNADVKRSLSVAKKVLGTEWTLLTAESINGLRLVDDAVKSEGENIPRMTYSKEMLKSVRDAHREYHSRLEKMKQADEARKKEQTKEKEKARKRKEEKEYEQKKRKQINRRKVAD

pLDDT: mean 79.09, std 14.14, range [26.62, 93.5]